Protein AF-K2AG00-F1 (afdb_monomer)

Structure (mmCIF, N/CA/C/O backbone):
data_AF-K2AG00-F1
#
_entry.id   AF-K2AG00-F1
#
loop_
_atom_site.group_PDB
_atom_site.id
_atom_site.type_symbol
_atom_site.label_atom_id
_atom_site.label_alt_id
_atom_site.label_comp_id
_atom_site.label_asym_id
_atom_site.label_entity_id
_atom_site.label_seq_id
_atom_site.pdbx_PDB_ins_code
_atom_site.Cartn_x
_atom_site.Cartn_y
_atom_site.Cartn_z
_atom_site.occupancy
_atom_site.B_iso_or_equiv
_atom_site.auth_seq_id
_atom_site.auth_comp_id
_atom_site.auth_asym_id
_atom_site.auth_atom_id
_atom_site.pdbx_PDB_model_num
ATOM 1 N N . MET A 1 1 ? 41.192 -28.102 -67.854 1.00 70.81 1 MET A N 1
ATOM 2 C CA . MET A 1 1 ? 39.906 -28.514 -67.248 1.00 70.81 1 MET A CA 1
ATOM 3 C C . MET A 1 1 ? 39.992 -28.723 -65.731 1.00 70.81 1 MET A C 1
ATOM 5 O O . MET A 1 1 ? 39.275 -28.032 -65.025 1.00 70.81 1 MET A O 1
ATOM 9 N N . TRP A 1 2 ? 40.893 -29.567 -65.199 1.00 83.56 2 TRP A N 1
ATOM 10 C CA . TRP A 1 2 ? 40.981 -29.870 -63.749 1.00 83.56 2 TRP A CA 1
ATOM 11 C C . TRP A 1 2 ? 41.156 -28.651 -62.819 1.00 83.56 2 TRP A C 1
ATOM 13 O O . TRP A 1 2 ? 40.494 -28.552 -61.793 1.00 83.56 2 TRP A O 1
ATOM 23 N N . ARG A 1 3 ? 41.991 -27.672 -63.202 1.00 85.75 3 ARG A N 1
ATOM 24 C CA . ARG A 1 3 ? 42.217 -26.448 -62.404 1.00 85.75 3 ARG A CA 1
ATOM 25 C C . ARG A 1 3 ? 40.944 -25.613 -62.199 1.00 85.75 3 ARG A C 1
ATOM 27 O O . ARG A 1 3 ? 40.763 -25.044 -61.133 1.00 85.75 3 ARG A O 1
ATOM 34 N N . ILE A 1 4 ? 40.057 -25.574 -63.196 1.00 87.38 4 ILE A N 1
ATOM 35 C CA . ILE A 1 4 ? 38.791 -24.823 -63.137 1.00 87.38 4 ILE A CA 1
ATOM 36 C C . ILE A 1 4 ? 37.802 -25.529 -62.201 1.00 87.38 4 ILE A C 1
ATOM 38 O O . ILE A 1 4 ? 37.197 -24.886 -61.351 1.00 87.38 4 ILE A O 1
ATOM 42 N N . TRP A 1 5 ? 37.703 -26.859 -62.292 1.00 88.75 5 TRP A N 1
ATOM 43 C CA . TRP A 1 5 ? 36.857 -27.671 -61.409 1.00 88.75 5 TRP A CA 1
ATOM 44 C C . TRP A 1 5 ? 37.298 -27.619 -59.945 1.00 88.75 5 TRP A C 1
ATOM 46 O O . TRP A 1 5 ? 36.454 -27.589 -59.051 1.00 88.75 5 TRP A O 1
ATOM 56 N N . PHE A 1 6 ? 38.606 -27.549 -59.692 1.00 92.00 6 PHE A N 1
ATOM 57 C CA . PHE A 1 6 ? 39.138 -27.380 -58.343 1.00 92.00 6 PHE A CA 1
ATOM 58 C C . PHE A 1 6 ? 38.732 -26.031 -57.732 1.00 92.00 6 PHE A C 1
ATOM 60 O O . PHE A 1 6 ? 38.170 -25.997 -56.640 1.00 92.00 6 PHE A O 1
ATOM 67 N N . VAL A 1 7 ? 38.937 -24.925 -58.458 1.00 91.50 7 VAL A N 1
ATOM 68 C CA . VAL A 1 7 ? 38.551 -23.578 -57.994 1.00 91.50 7 VAL A CA 1
ATOM 69 C C . VAL A 1 7 ? 37.040 -23.480 -57.764 1.00 91.50 7 VAL A C 1
ATOM 71 O O . VAL A 1 7 ? 36.605 -22.946 -56.746 1.00 91.50 7 VAL A O 1
ATOM 74 N N . PHE A 1 8 ? 36.238 -24.050 -58.666 1.00 92.94 8 PHE A N 1
ATOM 75 C CA . PHE A 1 8 ? 34.781 -24.075 -58.536 1.00 92.94 8 PHE A CA 1
ATOM 76 C C . PHE A 1 8 ? 34.319 -24.863 -57.300 1.00 92.94 8 PHE A C 1
ATOM 78 O O . PHE A 1 8 ? 33.439 -24.418 -56.567 1.00 92.94 8 PHE A O 1
ATOM 85 N N . SER A 1 9 ? 34.967 -25.997 -57.020 1.00 92.00 9 SER A N 1
ATOM 86 C CA . SER A 1 9 ? 34.669 -26.825 -55.845 1.00 92.00 9 SER A CA 1
ATOM 87 C C . SER A 1 9 ? 35.007 -26.104 -54.536 1.00 92.00 9 SER A C 1
ATOM 89 O O . SER A 1 9 ? 34.214 -26.136 -53.598 1.00 92.00 9 SER A O 1
ATOM 91 N N . VAL A 1 10 ? 36.142 -25.397 -54.482 1.00 94.50 10 VAL A N 1
ATOM 92 C CA . VAL A 1 10 ? 36.517 -24.558 -53.328 1.00 94.50 10 VAL A CA 1
ATOM 93 C C . VAL A 1 10 ? 35.495 -23.437 -53.110 1.00 94.50 10 VAL A C 1
ATOM 95 O O . VAL A 1 10 ? 35.084 -23.192 -51.977 1.00 94.50 10 VAL A O 1
ATOM 98 N N . PHE A 1 11 ? 35.032 -22.792 -54.184 1.00 95.38 11 PHE A N 1
ATOM 99 C CA . PHE A 1 11 ? 34.029 -21.728 -54.105 1.00 95.38 11 PHE A CA 1
ATOM 100 C C . PHE A 1 11 ? 32.669 -22.226 -53.588 1.00 95.38 11 PHE A C 1
ATOM 102 O O . PHE A 1 11 ? 32.054 -21.584 -52.733 1.00 95.38 11 PHE A O 1
ATOM 109 N N . ILE A 1 12 ? 32.217 -23.396 -54.055 1.00 95.44 12 ILE A N 1
ATOM 110 C CA . ILE A 1 12 ? 31.003 -24.052 -53.548 1.00 95.44 12 ILE A CA 1
ATOM 111 C C . ILE A 1 12 ? 31.138 -24.356 -52.059 1.00 95.44 12 ILE A C 1
ATOM 113 O O . ILE A 1 12 ? 30.226 -24.061 -51.293 1.00 95.44 12 ILE A O 1
ATOM 117 N N . LEU A 1 13 ? 32.275 -24.908 -51.635 1.00 95.88 13 LEU A N 1
ATOM 118 C CA . LEU A 1 13 ? 32.495 -25.283 -50.239 1.00 95.88 13 LEU A CA 1
ATOM 119 C C . LEU A 1 13 ? 32.467 -24.047 -49.323 1.00 95.88 13 LEU A C 1
ATOM 121 O O . LEU A 1 13 ? 31.806 -24.067 -48.285 1.00 95.88 13 LEU A O 1
ATOM 125 N N . LEU A 1 14 ? 33.084 -22.939 -49.749 1.00 95.81 14 LEU A N 1
ATOM 126 C CA . LEU A 1 14 ? 33.005 -21.652 -49.046 1.00 95.81 14 LEU A CA 1
ATOM 127 C C . LEU A 1 14 ? 31.570 -21.117 -48.977 1.00 95.81 14 LEU A C 1
ATOM 129 O O . LEU A 1 14 ? 31.126 -20.681 -47.915 1.00 95.81 14 LEU A O 1
ATOM 133 N N . THR A 1 15 ? 30.826 -21.194 -50.081 1.00 95.69 15 THR A N 1
ATOM 134 C CA . THR A 1 15 ? 29.434 -20.726 -50.143 1.00 95.69 15 THR A CA 1
ATOM 135 C C . THR A 1 15 ? 28.533 -21.560 -49.231 1.00 95.69 15 THR A C 1
ATOM 137 O O . THR A 1 15 ? 27.762 -21.001 -48.455 1.00 95.69 15 THR A O 1
ATOM 140 N N . CYS A 1 16 ? 28.680 -22.888 -49.238 1.00 96.19 16 CYS A N 1
ATOM 141 C CA . CYS A 1 16 ? 27.992 -23.782 -48.307 1.00 96.19 16 CYS A CA 1
ATOM 142 C C . CYS A 1 16 ? 28.338 -23.464 -46.846 1.00 96.19 16 CYS A C 1
ATOM 144 O O . CYS A 1 16 ? 27.447 -23.467 -46.001 1.00 96.19 16 CYS A O 1
ATOM 146 N N . GLY A 1 17 ? 29.599 -23.133 -46.544 1.00 96.25 17 GLY A N 1
ATOM 147 C CA . GLY A 1 17 ? 30.011 -22.692 -45.209 1.00 96.25 17 GLY A CA 1
ATOM 148 C C . GLY A 1 17 ? 29.300 -21.411 -44.756 1.00 96.25 17 GLY A C 1
ATOM 149 O O . GLY A 1 17 ? 28.813 -21.342 -43.627 1.00 96.25 17 GLY A O 1
ATOM 150 N N . ILE A 1 18 ? 29.171 -20.421 -45.645 1.00 95.25 18 ILE A N 1
ATOM 151 C CA . ILE A 1 18 ? 28.440 -19.172 -45.369 1.00 95.25 18 ILE A CA 1
ATOM 152 C C . ILE A 1 18 ? 26.942 -19.448 -45.183 1.00 95.25 18 ILE A C 1
ATOM 154 O O . ILE A 1 18 ? 26.353 -18.944 -44.230 1.00 95.25 18 ILE A O 1
ATOM 158 N N . ILE A 1 19 ? 26.331 -20.276 -46.038 1.00 96.12 19 ILE A N 1
ATOM 159 C CA . ILE A 1 19 ? 24.911 -20.652 -45.924 1.00 96.12 19 ILE A CA 1
ATOM 160 C C . ILE A 1 19 ? 24.650 -21.377 -44.601 1.00 96.12 19 ILE A C 1
ATOM 162 O O . ILE A 1 19 ? 23.703 -21.034 -43.900 1.00 96.12 19 ILE A O 1
ATOM 166 N N . ALA A 1 20 ? 25.504 -22.329 -44.215 1.00 95.06 20 ALA A N 1
ATOM 167 C CA . ALA A 1 20 ? 25.385 -23.026 -42.936 1.00 95.06 20 ALA A CA 1
ATOM 168 C C . ALA A 1 20 ? 25.511 -22.056 -41.750 1.00 95.06 20 ALA A C 1
ATOM 170 O O . ALA A 1 20 ? 24.765 -22.158 -40.774 1.00 95.06 20 ALA A O 1
ATOM 171 N N . ARG A 1 21 ? 26.411 -21.067 -41.847 1.00 94.81 21 ARG A N 1
ATOM 172 C CA . ARG A 1 21 ? 26.544 -20.024 -40.826 1.00 94.81 21 ARG A CA 1
ATOM 173 C C . ARG A 1 21 ? 25.303 -19.135 -40.761 1.00 94.81 21 ARG A C 1
ATOM 175 O O . ARG A 1 21 ? 24.831 -18.867 -39.662 1.00 94.81 21 ARG A O 1
ATOM 182 N N . LEU A 1 22 ? 24.749 -18.717 -41.898 1.00 92.94 22 LEU A N 1
ATOM 183 C CA . LEU A 1 22 ? 23.506 -17.942 -41.949 1.00 92.94 22 LEU A CA 1
ATOM 184 C C . LEU A 1 22 ? 22.320 -18.733 -41.395 1.00 92.94 22 LEU A C 1
ATOM 186 O O . LEU A 1 22 ? 21.572 -18.192 -40.591 1.00 92.94 22 LEU A O 1
ATOM 190 N N . PHE A 1 23 ? 22.194 -20.016 -41.742 1.00 94.12 23 PHE A N 1
ATOM 191 C CA . PHE A 1 23 ? 21.165 -20.907 -41.202 1.00 94.12 23 PHE A CA 1
ATOM 192 C C . PHE A 1 23 ? 21.246 -20.993 -39.675 1.00 94.12 23 PHE A C 1
ATOM 194 O O . PHE A 1 23 ? 20.229 -20.889 -38.991 1.00 94.12 23 PHE A O 1
ATOM 201 N N . TYR A 1 24 ? 22.458 -21.109 -39.125 1.00 92.50 24 TYR A N 1
ATOM 202 C CA . TYR A 1 24 ? 22.663 -21.074 -37.680 1.00 92.50 24 TYR A CA 1
ATOM 203 C C . TYR A 1 24 ? 22.140 -19.765 -37.067 1.00 92.50 24 TYR A C 1
ATOM 205 O O . TYR A 1 24 ? 21.332 -19.806 -36.146 1.00 92.50 24 TYR A O 1
ATOM 213 N N . TRP A 1 25 ? 22.534 -18.606 -37.599 1.00 89.12 25 TRP A N 1
ATOM 214 C CA . TRP A 1 25 ? 22.122 -17.311 -37.041 1.00 89.12 25 TRP A CA 1
ATOM 215 C C . TRP A 1 25 ? 20.631 -17.014 -37.219 1.00 89.12 25 TRP A C 1
ATOM 217 O O . TRP A 1 25 ? 19.999 -16.501 -36.302 1.00 89.12 25 TRP A O 1
ATOM 227 N N . GLN A 1 26 ? 20.063 -17.338 -38.378 1.00 88.44 26 GLN A N 1
ATOM 228 C CA . GLN A 1 26 ? 18.680 -17.001 -38.713 1.00 88.44 26 GLN A CA 1
ATOM 229 C C . GLN A 1 26 ? 17.665 -17.982 -38.126 1.00 88.44 26 GLN A C 1
ATOM 231 O O . GLN A 1 26 ? 16.582 -17.554 -37.739 1.00 88.44 26 GLN A O 1
ATOM 236 N N . ILE A 1 27 ? 17.985 -19.279 -38.060 1.00 88.69 27 ILE A N 1
ATOM 237 C CA . ILE A 1 27 ? 17.021 -20.318 -37.663 1.00 88.69 27 ILE A CA 1
ATOM 238 C C . ILE A 1 27 ? 17.317 -20.844 -36.262 1.00 88.69 27 ILE A C 1
ATOM 240 O O . ILE A 1 27 ? 16.422 -20.846 -35.422 1.00 88.69 27 ILE A O 1
ATOM 244 N N . ILE A 1 28 ? 18.561 -21.247 -35.982 1.00 88.19 28 ILE A N 1
ATOM 245 C CA . ILE A 1 28 ? 18.918 -21.820 -34.672 1.00 88.19 28 ILE A CA 1
ATOM 246 C C . ILE A 1 28 ? 18.959 -20.722 -33.601 1.00 88.19 28 ILE A C 1
ATOM 248 O O . ILE A 1 28 ? 18.317 -20.843 -32.562 1.00 88.19 28 ILE A O 1
ATOM 252 N N . SER A 1 29 ? 19.681 -19.628 -33.855 1.00 86.94 29 SER A N 1
ATOM 253 C CA . SER A 1 29 ? 19.812 -18.502 -32.918 1.00 86.94 29 SER A CA 1
ATOM 254 C C . SER A 1 29 ? 18.776 -17.398 -33.132 1.00 86.94 29 SER A C 1
ATOM 256 O O . SER A 1 29 ? 18.668 -16.503 -32.296 1.00 86.94 29 SER A O 1
ATOM 258 N N . GLY A 1 30 ? 17.993 -17.449 -34.215 1.00 84.81 30 GLY A N 1
ATOM 259 C CA . GLY A 1 30 ? 17.092 -16.361 -34.600 1.00 84.81 30 GLY A CA 1
ATOM 260 C C . GLY A 1 30 ? 16.024 -16.054 -33.554 1.00 84.81 30 GLY A C 1
ATOM 261 O O . GLY A 1 30 ? 15.747 -14.886 -33.293 1.00 84.81 30 GLY A O 1
ATOM 262 N N . TYR A 1 31 ? 15.469 -17.082 -32.903 1.00 82.62 31 TYR A N 1
ATOM 263 C CA . TYR A 1 31 ? 14.488 -16.892 -31.829 1.00 82.62 31 TYR A CA 1
ATOM 264 C C . TYR A 1 31 ? 15.081 -16.115 -30.644 1.00 82.62 31 TYR A C 1
ATOM 266 O O . TYR A 1 31 ? 14.489 -15.139 -30.187 1.00 82.62 31 TYR A O 1
ATOM 274 N N . HIS A 1 32 ? 16.278 -16.504 -30.195 1.00 84.50 32 HIS A N 1
ATOM 275 C CA . HIS A 1 32 ? 16.969 -15.859 -29.078 1.00 84.50 32 HIS A CA 1
ATOM 276 C C . HIS A 1 32 ? 17.351 -14.414 -29.406 1.00 84.50 32 HIS A C 1
ATOM 278 O O . HIS A 1 32 ? 17.026 -13.501 -28.657 1.00 84.50 32 HIS A O 1
ATOM 284 N N . LEU A 1 33 ? 17.959 -14.191 -30.573 1.00 83.81 33 LEU A N 1
ATOM 285 C CA . LEU A 1 33 ? 18.401 -12.863 -31.007 1.00 83.81 33 LEU A CA 1
ATOM 286 C C . LEU A 1 33 ? 17.229 -11.913 -31.236 1.00 83.81 33 LEU A C 1
ATOM 288 O O . LEU A 1 33 ? 17.329 -10.724 -30.950 1.00 83.81 33 LEU A O 1
ATOM 292 N N . LYS A 1 34 ? 16.096 -12.429 -31.726 1.00 82.44 34 LYS A N 1
ATOM 293 C CA . LYS A 1 34 ? 14.870 -11.640 -31.841 1.00 82.44 34 LYS A CA 1
ATOM 294 C C . LYS A 1 34 ? 14.332 -11.260 -30.464 1.00 82.44 34 LYS A C 1
ATOM 296 O O . LYS A 1 34 ? 13.900 -10.122 -30.302 1.00 82.44 34 LYS A O 1
ATOM 301 N N . ALA A 1 35 ? 14.357 -12.166 -29.486 1.00 80.94 35 ALA A N 1
ATOM 302 C CA . ALA A 1 35 ? 13.940 -11.864 -28.117 1.00 80.94 35 ALA A CA 1
ATOM 303 C C . ALA A 1 35 ? 14.851 -10.805 -27.467 1.00 80.94 35 ALA A C 1
ATOM 305 O O . ALA A 1 35 ? 14.344 -9.828 -26.922 1.00 80.94 35 ALA A O 1
ATOM 306 N N . GLU A 1 36 ? 16.172 -10.934 -27.614 1.00 82.38 36 GLU A N 1
ATOM 307 C CA . GLU A 1 36 ? 17.148 -9.948 -27.128 1.00 82.38 36 GLU A CA 1
ATOM 308 C C . GLU A 1 36 ? 16.974 -8.583 -27.800 1.00 82.38 36 GLU A C 1
ATOM 310 O O . GLU A 1 36 ? 16.924 -7.565 -27.114 1.00 82.38 36 GLU A O 1
ATOM 315 N N . ALA A 1 37 ? 16.808 -8.548 -29.126 1.00 78.94 37 ALA A N 1
ATOM 316 C CA . ALA A 1 37 ? 16.525 -7.309 -29.844 1.00 78.94 37 ALA A CA 1
ATOM 317 C C . ALA A 1 37 ? 15.219 -6.674 -29.348 1.00 78.94 37 ALA A C 1
ATOM 319 O O . ALA A 1 37 ? 15.173 -5.480 -29.076 1.00 78.94 37 ALA A O 1
ATOM 320 N N . THR A 1 38 ? 14.170 -7.479 -29.160 1.00 76.81 38 THR A N 1
ATOM 321 C CA . THR A 1 38 ? 12.871 -7.016 -28.650 1.00 76.81 38 THR A CA 1
ATOM 322 C C . THR A 1 38 ? 12.989 -6.398 -27.257 1.00 76.81 38 THR A C 1
ATOM 324 O O . THR A 1 38 ? 12.399 -5.352 -27.010 1.00 76.81 38 THR A O 1
ATOM 327 N N . ALA A 1 39 ? 13.803 -6.978 -26.374 1.00 74.25 39 ALA A N 1
ATOM 328 C CA . ALA A 1 39 ? 14.078 -6.412 -25.056 1.00 74.25 39 ALA A CA 1
ATOM 329 C C . ALA A 1 39 ? 14.838 -5.070 -25.115 1.00 74.25 39 ALA A C 1
ATOM 331 O O . ALA A 1 39 ? 14.753 -4.272 -24.184 1.00 74.25 39 ALA A O 1
ATOM 332 N N . GLN A 1 40 ? 15.567 -4.794 -26.202 1.00 77.81 40 GLN A N 1
ATOM 333 C CA . GLN A 1 40 ? 16.297 -3.534 -26.362 1.00 77.81 40 GLN A CA 1
ATOM 334 C C . GLN A 1 40 ? 15.398 -2.368 -26.785 1.00 77.81 40 GLN A C 1
ATOM 336 O O . GLN A 1 40 ? 15.612 -1.260 -26.296 1.00 77.81 40 GLN A O 1
ATOM 341 N N . TYR A 1 41 ? 14.401 -2.595 -27.650 1.00 80.88 41 TYR A N 1
ATOM 342 C CA . TYR A 1 41 ? 13.543 -1.520 -28.175 1.00 80.88 41 TYR A CA 1
ATOM 343 C C . TYR A 1 41 ? 12.116 -1.504 -27.614 1.00 80.88 41 TYR A C 1
ATOM 345 O O . TYR A 1 41 ? 11.391 -0.557 -27.897 1.00 80.88 41 TYR A O 1
ATOM 353 N N . LYS A 1 42 ? 11.685 -2.490 -26.815 1.00 82.69 42 LYS A N 1
ATOM 354 C CA . LYS A 1 42 ? 10.389 -2.428 -26.119 1.00 82.69 42 LYS A CA 1
ATOM 355 C C . LYS A 1 42 ? 10.536 -1.889 -24.698 1.00 82.69 42 LYS A C 1
ATOM 357 O O . LYS A 1 42 ? 11.479 -2.212 -23.979 1.00 82.69 42 LYS A O 1
ATOM 362 N N . LEU A 1 43 ? 9.578 -1.062 -24.308 1.00 80.12 43 LEU A N 1
ATOM 363 C CA . LEU A 1 43 ? 9.354 -0.564 -22.961 1.00 80.12 43 LEU A CA 1
ATOM 364 C C . LEU A 1 43 ? 8.027 -1.141 -22.472 1.00 80.12 43 LEU A C 1
ATOM 366 O O . LEU A 1 43 ? 6.996 -0.947 -23.114 1.00 80.12 43 LEU A O 1
ATOM 370 N N . GLU A 1 44 ? 8.059 -1.859 -21.356 1.00 82.38 44 GLU A N 1
ATOM 371 C CA . GLU A 1 44 ? 6.861 -2.348 -20.680 1.00 82.38 44 GLU A CA 1
ATOM 372 C C . GLU A 1 44 ? 6.609 -1.477 -19.451 1.00 82.38 44 GLU A C 1
ATOM 374 O O . GLU A 1 44 ? 7.482 -1.335 -18.597 1.00 82.38 44 GLU A O 1
ATOM 379 N N . LEU A 1 45 ? 5.433 -0.856 -19.392 1.00 81.50 45 LEU A N 1
ATOM 380 C CA . LEU A 1 45 ? 4.983 -0.069 -18.251 1.00 81.50 45 LEU A CA 1
ATOM 381 C C . LEU A 1 45 ? 3.822 -0.804 -17.588 1.00 81.50 45 LEU A C 1
ATOM 383 O O . LEU A 1 45 ? 2.861 -1.201 -18.252 1.00 81.50 45 LEU A O 1
ATOM 387 N N . THR A 1 46 ? 3.902 -0.971 -16.276 1.00 84.44 46 THR A N 1
ATOM 388 C CA . THR A 1 46 ? 2.837 -1.588 -15.488 1.00 84.44 46 THR A CA 1
ATOM 389 C C . THR A 1 46 ? 1.695 -0.596 -15.301 1.00 84.44 46 THR A C 1
ATOM 391 O O . THR A 1 46 ? 1.917 0.551 -14.922 1.00 84.44 46 THR A O 1
ATOM 394 N N . LEU A 1 47 ? 0.461 -1.038 -15.539 1.00 84.81 47 LEU A N 1
ATOM 395 C CA . LEU A 1 47 ? -0.736 -0.274 -15.201 1.00 84.81 47 LEU A CA 1
ATOM 396 C C . LEU A 1 47 ? -1.252 -0.780 -13.847 1.00 84.81 47 LEU A C 1
ATOM 398 O O . LEU A 1 47 ? -1.728 -1.919 -13.780 1.00 84.81 47 LEU A O 1
ATOM 402 N N . PRO A 1 48 ? -1.142 0.005 -12.761 1.00 84.31 48 PRO A N 1
ATOM 403 C CA . PRO A 1 48 ? -1.550 -0.454 -11.441 1.00 84.31 48 PRO A CA 1
ATOM 404 C C . PRO A 1 48 ? -3.060 -0.714 -11.402 1.00 84.31 48 PRO A C 1
ATOM 406 O O . PRO A 1 48 ? -3.850 0.062 -11.941 1.00 84.31 48 PRO A O 1
ATOM 409 N N . ALA A 1 49 ? -3.454 -1.807 -10.751 1.00 89.69 49 ALA A N 1
ATOM 410 C CA . ALA A 1 49 ? -4.849 -2.076 -10.426 1.00 89.69 49 ALA A CA 1
ATOM 411 C C . ALA A 1 49 ? -5.225 -1.409 -9.103 1.00 89.69 49 ALA A C 1
ATOM 413 O O . ALA A 1 49 ? -4.408 -1.316 -8.184 1.00 89.69 49 ALA A O 1
ATOM 414 N N . GLU A 1 50 ? -6.475 -0.975 -8.982 1.00 90.56 50 GLU A N 1
ATOM 415 C CA . GLU A 1 50 ? -6.969 -0.455 -7.713 1.00 90.56 50 GLU A CA 1
ATOM 416 C C . GLU A 1 50 ? -7.381 -1.597 -6.789 1.00 90.56 50 GLU A C 1
ATOM 418 O O . GLU A 1 50 ? -8.148 -2.487 -7.168 1.00 90.56 50 GLU A O 1
ATOM 423 N N . ARG A 1 51 ? -6.909 -1.547 -5.541 1.00 94.75 51 ARG A N 1
ATOM 424 C CA . ARG A 1 51 ? -7.294 -2.514 -4.513 1.00 94.75 51 ARG A CA 1
ATOM 425 C C . ARG A 1 51 ? -8.773 -2.348 -4.147 1.00 94.75 51 ARG A C 1
ATOM 427 O O . ARG A 1 51 ? -9.223 -1.233 -3.902 1.00 94.75 51 ARG A O 1
ATOM 434 N N . GLY A 1 52 ? -9.529 -3.431 -4.035 1.00 96.44 52 GLY A N 1
ATOM 435 C CA . GLY A 1 52 ? -10.952 -3.389 -3.699 1.00 96.44 52 GLY A CA 1
ATOM 436 C C . GLY A 1 52 ? -11.237 -2.699 -2.358 1.00 96.44 52 GLY A C 1
ATOM 437 O O . GLY A 1 52 ? -10.486 -2.849 -1.392 1.00 96.44 52 GLY A O 1
ATOM 438 N N . SER A 1 53 ? -12.305 -1.906 -2.283 1.00 96.62 53 SER A N 1
ATOM 439 C CA . SER A 1 53 ? -12.756 -1.278 -1.030 1.00 96.62 53 SER A CA 1
ATOM 440 C C . SER A 1 53 ? -13.415 -2.293 -0.093 1.00 96.62 53 SER A C 1
ATOM 442 O O . SER A 1 53 ? -13.992 -3.280 -0.549 1.00 96.62 53 SER A O 1
ATOM 444 N N . ILE A 1 54 ? -13.371 -2.026 1.211 1.00 96.88 54 ILE A N 1
ATOM 445 C CA . ILE A 1 54 ? -14.138 -2.761 2.221 1.00 96.88 54 ILE A CA 1
ATOM 446 C C . ILE A 1 54 ? -15.214 -1.814 2.743 1.00 96.88 54 ILE A C 1
ATOM 448 O O . ILE A 1 54 ? -14.911 -0.724 3.234 1.00 96.88 54 ILE A O 1
ATOM 452 N N . ILE A 1 55 ? -16.471 -2.218 2.601 1.00 96.19 55 ILE A N 1
ATOM 453 C CA . ILE A 1 55 ? -17.639 -1.412 2.949 1.00 96.19 55 ILE A CA 1
ATOM 454 C C . ILE A 1 55 ? -18.547 -2.179 3.910 1.00 96.19 55 ILE A C 1
ATOM 456 O O . ILE A 1 55 ? -18.555 -3.410 3.929 1.00 96.19 55 ILE A O 1
ATOM 460 N N . THR A 1 56 ? -19.313 -1.460 4.716 1.00 94.00 56 THR A N 1
ATOM 461 C CA . THR A 1 56 ? -20.337 -2.026 5.601 1.00 94.00 56 THR A CA 1
ATOM 462 C C . THR A 1 56 ? -21.657 -2.238 4.863 1.00 94.00 56 THR A C 1
ATOM 464 O O . THR A 1 56 ? -21.829 -1.806 3.721 1.00 94.00 56 THR A O 1
ATOM 467 N N . SER A 1 57 ? -22.605 -2.928 5.497 1.00 88.12 57 SER A N 1
ATOM 468 C CA . SER A 1 57 ? -23.887 -3.310 4.887 1.00 88.12 57 SER A CA 1
ATOM 469 C C . SER A 1 57 ? -24.782 -2.118 4.536 1.00 88.12 57 SER A C 1
ATOM 471 O O . SER A 1 57 ? -25.650 -2.235 3.676 1.00 88.12 57 SER A O 1
ATOM 473 N N . ASP A 1 58 ? -24.568 -0.970 5.179 1.00 89.81 58 ASP A N 1
ATOM 474 C CA . ASP A 1 58 ? -25.196 0.322 4.869 1.00 89.81 58 ASP A CA 1
ATOM 475 C C . ASP A 1 58 ? -24.503 1.072 3.709 1.00 89.81 58 ASP A C 1
ATOM 477 O O . ASP A 1 58 ? -24.914 2.173 3.347 1.00 89.81 58 ASP A O 1
ATOM 481 N N . GLY A 1 59 ? -23.457 0.486 3.117 1.00 91.31 59 GLY A N 1
ATOM 482 C CA . GLY A 1 59 ? -22.684 1.058 2.017 1.00 91.31 59 GLY A CA 1
ATOM 483 C C . GLY A 1 59 ? -21.573 2.013 2.452 1.00 91.31 59 GLY A C 1
ATOM 484 O O . GLY A 1 59 ? -20.919 2.602 1.588 1.00 91.31 59 GLY A O 1
ATOM 485 N N . TYR A 1 60 ? -21.327 2.186 3.756 1.00 92.38 60 TYR A N 1
ATOM 486 C C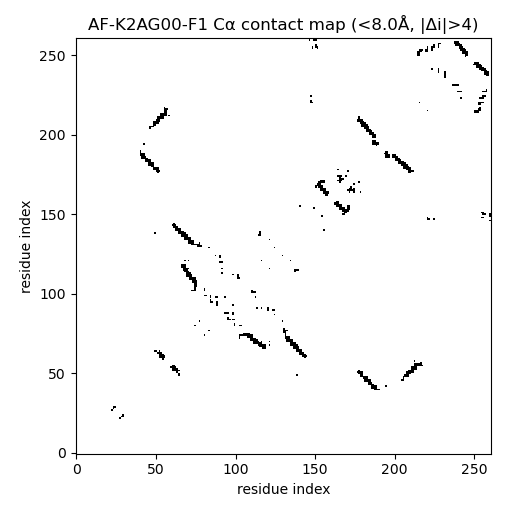A . TYR A 1 60 ? -20.261 3.073 4.210 1.00 92.38 60 TYR A CA 1
ATOM 487 C C . TYR A 1 60 ? -18.871 2.446 3.994 1.00 92.38 60 TYR A C 1
ATOM 489 O O . TYR A 1 60 ? -18.626 1.308 4.398 1.00 92.38 60 TYR A O 1
ATOM 497 N N . PRO A 1 61 ? -17.918 3.171 3.389 1.00 92.75 61 PRO A N 1
ATOM 498 C CA . PRO A 1 61 ? -16.576 2.656 3.167 1.00 92.75 61 PRO A CA 1
ATOM 499 C C . PRO A 1 61 ? -15.710 2.764 4.425 1.00 92.75 61 PRO A C 1
ATOM 501 O O . PRO A 1 61 ? -15.309 3.852 4.828 1.00 92.75 61 PRO A O 1
ATOM 504 N N . ILE A 1 62 ? -15.373 1.619 5.013 1.00 93.94 62 ILE A N 1
ATOM 505 C CA . ILE A 1 62 ? -14.479 1.533 6.178 1.00 93.94 62 ILE A CA 1
ATOM 506 C C . ILE A 1 62 ? -13.014 1.332 5.782 1.00 93.94 62 ILE A C 1
ATOM 508 O O . ILE A 1 62 ? -12.122 1.661 6.559 1.00 93.94 62 ILE A O 1
ATOM 512 N N . VAL A 1 63 ? -12.757 0.850 4.561 1.00 95.81 63 VAL A N 1
ATOM 513 C CA . VAL A 1 63 ? -11.430 0.870 3.938 1.00 95.81 63 VAL A CA 1
ATOM 514 C C . VAL A 1 63 ? -11.559 1.225 2.461 1.00 95.81 63 VAL A C 1
ATOM 516 O O . VAL A 1 63 ? -12.356 0.630 1.733 1.00 95.81 63 VAL A O 1
ATOM 519 N N . MET A 1 64 ? -10.767 2.191 2.007 1.00 94.56 64 MET A N 1
ATOM 520 C CA . MET A 1 64 ? -10.786 2.694 0.631 1.00 94.56 64 MET A CA 1
ATOM 521 C C . MET A 1 64 ? -9.382 3.063 0.148 1.00 94.56 64 MET A C 1
ATOM 523 O O . MET A 1 64 ? -8.418 3.028 0.911 1.00 94.56 64 MET A O 1
ATOM 527 N N . ASN A 1 65 ? -9.266 3.455 -1.119 1.00 92.94 65 ASN A N 1
ATOM 528 C CA . ASN A 1 65 ? -8.047 4.060 -1.650 1.00 92.94 65 ASN A CA 1
ATOM 529 C C . ASN A 1 65 ? -8.218 5.578 -1.717 1.00 92.94 65 ASN A C 1
ATOM 531 O O . ASN A 1 65 ? -9.270 6.077 -2.111 1.00 92.94 65 ASN A O 1
ATOM 535 N N . LYS A 1 66 ? -7.167 6.307 -1.355 1.00 92.62 66 LYS A N 1
ATOM 536 C CA . LYS A 1 66 ? -7.057 7.753 -1.517 1.00 92.62 66 LYS A CA 1
ATOM 537 C C . LYS A 1 66 ? -6.038 8.047 -2.614 1.00 92.62 66 LYS A C 1
ATOM 539 O O . LYS A 1 66 ? -5.013 7.367 -2.705 1.00 92.62 66 LYS A O 1
ATOM 544 N N . SER A 1 67 ? -6.305 9.070 -3.422 1.00 90.44 67 SER A N 1
ATOM 545 C CA . SER A 1 67 ? -5.336 9.578 -4.393 1.00 90.44 67 SER A CA 1
ATOM 546 C C . SER A 1 67 ? -4.063 10.022 -3.679 1.00 90.44 67 SER A C 1
ATOM 548 O O . SER A 1 67 ? -4.100 10.860 -2.775 1.00 90.44 67 SER A O 1
ATOM 550 N N . ALA A 1 68 ? -2.952 9.434 -4.093 1.00 92.75 68 ALA A N 1
ATOM 551 C CA . ALA A 1 68 ? -1.615 9.791 -3.670 1.00 92.75 68 ALA A CA 1
ATOM 552 C C . ALA A 1 68 ? -0.662 9.579 -4.851 1.00 92.75 68 ALA A C 1
ATOM 554 O O . ALA A 1 68 ? -1.044 9.031 -5.893 1.00 92.75 68 ALA A O 1
ATOM 555 N N . SER A 1 69 ? 0.553 10.096 -4.733 1.00 92.94 69 SER A N 1
ATOM 556 C CA . SER A 1 69 ? 1.565 9.965 -5.777 1.00 92.94 69 SER A CA 1
ATOM 557 C C . SER A 1 69 ? 2.938 9.672 -5.191 1.00 92.94 69 SER A C 1
ATOM 559 O O . SER A 1 69 ? 3.275 10.142 -4.101 1.00 92.94 69 SER A O 1
ATOM 561 N N . LEU A 1 70 ? 3.735 8.932 -5.952 1.00 93.06 70 LEU A N 1
ATOM 562 C CA . LEU A 1 70 ? 5.176 8.871 -5.800 1.00 93.06 70 LEU A CA 1
ATOM 563 C C . LEU A 1 70 ? 5.760 10.181 -6.326 1.00 93.06 70 LEU A C 1
ATOM 565 O O . LEU A 1 70 ? 5.539 10.559 -7.478 1.00 93.06 70 LEU A O 1
ATOM 569 N N . VAL A 1 71 ? 6.521 10.863 -5.478 1.00 95.38 71 VAL A N 1
ATOM 570 C CA . VAL A 1 71 ? 7.359 11.987 -5.888 1.00 95.38 71 VAL A CA 1
ATOM 571 C C . VAL A 1 71 ? 8.725 11.437 -6.265 1.00 95.38 71 VAL A C 1
ATOM 573 O O . VAL A 1 71 ? 9.386 10.801 -5.438 1.00 95.38 71 VAL A O 1
ATOM 576 N N . TYR A 1 72 ? 9.157 11.694 -7.497 1.00 94.56 72 TYR A N 1
ATOM 577 C CA . TYR A 1 72 ? 10.470 11.293 -7.992 1.00 94.56 72 TYR A CA 1
ATOM 578 C C . TYR A 1 72 ? 11.220 12.481 -8.596 1.00 94.56 72 TYR A C 1
ATOM 580 O O . TYR A 1 72 ? 10.636 13.490 -8.989 1.00 94.56 72 TYR A O 1
ATOM 588 N N . ALA A 1 73 ? 12.539 12.356 -8.647 1.00 94.88 73 ALA A N 1
ATOM 589 C CA . ALA A 1 73 ? 13.437 13.299 -9.289 1.00 94.88 73 ALA A CA 1
ATOM 590 C C . ALA A 1 73 ? 14.052 12.689 -10.546 1.00 94.88 73 ALA A C 1
ATOM 592 O O . ALA A 1 73 ? 14.282 11.485 -10.601 1.00 94.88 73 ALA A O 1
ATOM 593 N N . GLU A 1 74 ? 14.403 13.531 -11.506 1.00 93.81 74 GLU A N 1
ATOM 594 C CA . GLU A 1 74 ? 15.219 13.212 -12.675 1.00 93.81 74 GLU A CA 1
ATOM 595 C C . GLU A 1 74 ? 16.550 13.964 -12.542 1.00 93.81 74 GLU A C 1
ATOM 597 O O . GLU A 1 74 ? 16.655 15.096 -13.019 1.00 93.81 74 GLU A O 1
ATOM 602 N N . PRO A 1 75 ? 17.567 13.390 -11.866 1.00 91.62 75 PRO A N 1
ATOM 603 C CA . PRO A 1 75 ? 18.792 14.106 -11.497 1.00 91.62 75 PRO A CA 1
ATOM 604 C C . PRO A 1 75 ? 19.484 14.823 -12.661 1.00 91.62 75 PRO A C 1
ATOM 606 O O . PRO A 1 75 ? 19.904 15.972 -12.532 1.00 91.62 75 PRO A O 1
ATOM 609 N N . ALA A 1 76 ? 19.532 14.185 -13.834 1.00 88.88 76 ALA A N 1
ATOM 610 C CA . ALA A 1 76 ? 20.119 14.762 -15.044 1.00 88.88 76 ALA A CA 1
ATOM 611 C C . ALA A 1 76 ? 19.403 16.037 -15.542 1.00 88.88 76 ALA A C 1
ATOM 613 O O . ALA A 1 76 ? 20.010 16.847 -16.241 1.00 88.88 76 ALA A O 1
ATOM 614 N N . ASN A 1 77 ? 18.134 16.232 -15.170 1.00 89.88 77 ASN A N 1
ATOM 615 C CA . ASN A 1 77 ? 17.294 17.352 -15.593 1.00 89.88 77 ASN A CA 1
ATOM 616 C C . ASN A 1 77 ? 17.177 18.466 -14.533 1.00 89.88 77 ASN A C 1
ATOM 618 O O . ASN A 1 77 ? 16.474 19.452 -14.771 1.00 89.88 77 ASN A O 1
ATOM 622 N N . ILE A 1 78 ? 17.864 18.350 -13.388 1.00 92.94 78 ILE A N 1
ATOM 623 C CA . ILE A 1 78 ? 17.840 19.345 -12.304 1.00 92.94 78 ILE A CA 1
ATOM 624 C C . ILE A 1 78 ? 18.915 20.417 -12.525 1.00 92.94 78 ILE A C 1
ATOM 626 O O . ILE A 1 78 ? 20.108 20.122 -12.547 1.00 92.94 78 ILE A O 1
ATOM 630 N N . ASP A 1 79 ? 18.508 21.690 -12.582 1.00 90.19 79 ASP A N 1
ATOM 631 C CA . ASP A 1 79 ? 19.445 22.807 -12.787 1.00 90.19 79 ASP A CA 1
ATOM 632 C C . ASP A 1 79 ? 20.318 23.084 -11.542 1.00 90.19 79 ASP A C 1
ATOM 634 O O . ASP A 1 79 ? 21.531 23.257 -11.644 1.00 90.19 79 ASP A O 1
ATOM 638 N N . ASN A 1 80 ? 19.720 23.119 -10.342 1.00 92.69 80 ASN A N 1
ATOM 639 C CA . ASN A 1 80 ? 20.438 23.341 -9.082 1.00 92.69 80 ASN A CA 1
ATOM 640 C C . ASN A 1 80 ? 19.966 22.365 -8.000 1.00 92.69 80 ASN A C 1
ATOM 642 O O . ASN A 1 80 ? 18.909 22.540 -7.395 1.00 92.69 80 ASN A O 1
ATOM 646 N N . HIS A 1 81 ? 20.800 21.364 -7.722 1.00 91.94 81 HIS A N 1
ATOM 647 C CA . HIS A 1 81 ? 20.490 20.267 -6.805 1.00 91.94 81 HIS A CA 1
ATOM 648 C C . HIS A 1 81 ? 20.294 20.738 -5.357 1.00 91.94 81 HIS A C 1
ATOM 650 O O . HIS A 1 81 ? 19.486 20.170 -4.622 1.00 91.94 81 HIS A O 1
ATOM 656 N N . LYS A 1 82 ? 20.983 21.808 -4.942 1.00 93.06 82 LYS A N 1
ATOM 657 C CA . LYS A 1 82 ? 20.850 22.357 -3.588 1.00 93.06 82 LYS A CA 1
ATOM 658 C C . LYS A 1 82 ? 19.491 23.031 -3.400 1.00 93.06 82 LYS A C 1
ATOM 660 O O . LYS A 1 82 ? 18.771 22.695 -2.467 1.00 93.06 82 LYS A O 1
ATOM 665 N N . VAL A 1 83 ? 19.121 23.914 -4.330 1.00 93.75 83 VAL A N 1
ATOM 666 C CA . VAL A 1 83 ? 17.828 24.620 -4.302 1.00 93.75 83 VAL A CA 1
ATOM 667 C C . VAL A 1 83 ? 16.669 23.637 -4.460 1.00 93.75 83 VAL A C 1
ATOM 669 O O . VAL A 1 83 ? 15.687 23.729 -3.730 1.00 93.75 83 VAL A O 1
ATOM 672 N N . PHE A 1 84 ? 16.805 22.657 -5.360 1.00 94.75 84 PHE A N 1
ATOM 673 C CA . PHE A 1 84 ? 15.837 21.571 -5.512 1.00 94.75 84 PHE A CA 1
ATOM 674 C C . PHE A 1 84 ? 15.590 20.863 -4.176 1.00 94.75 84 PHE A C 1
ATOM 676 O O . PHE A 1 84 ? 14.446 20.730 -3.744 1.00 94.75 84 PHE A O 1
ATOM 683 N N . SER A 1 85 ? 16.670 20.452 -3.503 1.00 94.44 85 SER A N 1
ATOM 684 C CA . SER A 1 85 ? 16.575 19.715 -2.243 1.00 94.44 85 SER A CA 1
ATOM 685 C C . SER A 1 85 ? 15.911 20.551 -1.154 1.00 94.44 85 SER A C 1
ATOM 687 O O . SER A 1 85 ? 15.054 20.033 -0.450 1.00 94.44 85 SER A O 1
ATOM 689 N N . GLU A 1 86 ? 16.249 21.836 -1.031 1.00 95.00 86 GLU A N 1
ATOM 690 C CA . GLU A 1 86 ? 15.649 22.743 -0.043 1.00 95.00 86 GLU A CA 1
ATOM 691 C C . GLU A 1 86 ? 14.134 22.914 -0.264 1.00 95.00 86 GLU A C 1
ATOM 693 O O . GLU A 1 86 ? 13.351 22.717 0.667 1.00 95.00 86 GLU A O 1
ATOM 698 N N . LEU A 1 87 ? 13.711 23.200 -1.501 1.00 94.00 87 LEU A N 1
ATOM 699 C CA . LEU A 1 87 ? 12.303 23.425 -1.850 1.00 94.00 87 LEU A CA 1
ATOM 700 C C . LEU A 1 87 ? 11.443 22.171 -1.659 1.00 94.00 87 LEU A C 1
ATOM 702 O O . LEU A 1 87 ? 10.382 22.223 -1.035 1.00 94.00 87 LEU A O 1
ATOM 706 N N . VAL A 1 88 ? 11.905 21.033 -2.183 1.00 94.12 88 VAL A N 1
ATOM 707 C CA . VAL A 1 88 ? 11.153 19.772 -2.122 1.00 94.12 88 VAL A CA 1
ATOM 708 C C . VAL A 1 88 ? 11.067 19.264 -0.684 1.00 94.12 88 VAL A C 1
ATOM 710 O O . VAL A 1 88 ? 9.999 18.838 -0.241 1.00 94.12 88 VAL A O 1
ATOM 713 N N . SER A 1 89 ? 12.158 19.369 0.077 1.00 94.81 89 SER A N 1
ATOM 714 C CA . SER A 1 89 ? 12.192 18.943 1.481 1.00 94.81 89 SER A CA 1
ATOM 715 C C . SER A 1 89 ? 11.256 19.757 2.363 1.00 94.81 89 SER A C 1
ATOM 717 O O . SER A 1 89 ? 10.629 19.194 3.258 1.00 94.81 89 SER A O 1
ATOM 719 N N . GLN A 1 90 ? 11.111 21.060 2.097 1.00 94.88 90 GLN A N 1
ATOM 720 C CA . GLN A 1 90 ? 10.218 21.931 2.857 1.00 94.88 90 GLN A CA 1
ATOM 721 C C . GLN A 1 90 ? 8.748 21.504 2.730 1.00 94.88 90 GLN A C 1
ATOM 723 O O . GLN A 1 90 ? 8.053 21.414 3.741 1.00 94.88 90 GLN A O 1
ATOM 728 N N . VAL A 1 91 ? 8.283 21.208 1.512 1.00 94.25 91 VAL A N 1
ATOM 729 C CA . VAL A 1 91 ? 6.891 20.781 1.268 1.00 94.25 91 VAL A CA 1
ATOM 730 C C . VAL A 1 91 ? 6.658 19.353 1.762 1.00 94.25 91 VAL A C 1
ATOM 732 O O . VAL A 1 91 ? 5.656 19.049 2.415 1.00 94.25 91 VAL A O 1
ATOM 735 N N . LEU A 1 92 ? 7.606 18.452 1.490 1.00 93.94 92 LEU A N 1
ATOM 736 C CA . LEU A 1 92 ? 7.480 17.055 1.894 1.00 93.94 92 LEU A CA 1
ATOM 737 C C . LEU A 1 92 ? 7.693 16.842 3.396 1.00 93.94 92 LEU A C 1
ATOM 739 O O . LEU A 1 92 ? 7.173 15.859 3.925 1.00 93.94 92 LEU A O 1
ATOM 743 N N . GLN A 1 93 ? 8.332 17.793 4.084 1.00 94.56 93 GLN A N 1
ATOM 744 C CA . GLN A 1 93 ? 8.737 17.722 5.493 1.00 94.56 93 GLN A CA 1
ATOM 745 C C . GLN A 1 93 ? 9.717 16.571 5.758 1.00 94.56 93 GLN A C 1
ATOM 747 O O . GLN A 1 93 ? 9.595 15.838 6.738 1.00 94.56 93 GLN A O 1
ATOM 752 N N . ILE A 1 94 ? 10.685 16.410 4.858 1.00 94.25 94 ILE A N 1
ATOM 753 C CA . ILE A 1 94 ? 11.768 15.425 4.960 1.00 94.25 94 ILE A CA 1
ATOM 754 C C . ILE A 1 94 ? 13.115 16.136 5.078 1.00 94.25 94 ILE A C 1
ATOM 756 O O . ILE A 1 94 ? 13.216 17.343 4.874 1.00 94.25 94 ILE A O 1
ATOM 760 N N . ASP A 1 95 ? 14.153 15.398 5.451 1.00 95.56 95 ASP A N 1
ATOM 761 C CA . ASP A 1 95 ? 15.485 15.963 5.632 1.00 95.56 95 ASP A CA 1
ATOM 762 C C . ASP A 1 95 ? 16.146 16.338 4.288 1.00 95.56 95 ASP A C 1
ATOM 764 O O . ASP A 1 95 ? 16.168 15.549 3.339 1.00 95.56 95 ASP A O 1
ATOM 768 N N . VAL A 1 96 ? 16.729 17.542 4.228 1.00 95.06 96 VAL A N 1
ATOM 769 C CA . VAL A 1 96 ? 17.352 18.092 3.010 1.00 95.06 96 VAL A CA 1
ATOM 770 C C . VAL A 1 96 ? 18.534 17.247 2.551 1.00 95.06 96 VAL A C 1
ATOM 772 O O . VAL A 1 96 ? 18.716 17.050 1.348 1.00 95.06 96 VAL A O 1
ATOM 775 N N . ALA A 1 97 ? 19.334 16.725 3.485 1.00 94.62 97 ALA A N 1
ATOM 776 C CA . ALA A 1 97 ? 20.483 15.897 3.136 1.00 94.62 97 ALA A CA 1
ATOM 777 C C . ALA A 1 97 ? 20.044 14.553 2.537 1.00 94.62 97 ALA A C 1
ATOM 779 O O . ALA A 1 97 ? 20.699 14.050 1.626 1.00 94.62 97 ALA A O 1
ATOM 780 N N . SER A 1 98 ? 18.908 14.014 2.983 1.00 92.62 98 SER A N 1
ATOM 781 C CA . SER A 1 98 ? 18.310 12.796 2.430 1.00 92.62 98 SER A CA 1
ATOM 782 C C . SER A 1 98 ? 17.893 12.986 0.969 1.00 92.62 98 SER A C 1
ATOM 784 O O . SER A 1 98 ? 18.271 12.178 0.121 1.00 92.62 98 SER A O 1
ATOM 786 N N . VAL A 1 99 ? 17.207 14.090 0.643 1.00 93.06 99 VAL A N 1
ATOM 787 C CA . VAL A 1 99 ? 16.842 14.411 -0.751 1.00 93.06 99 VAL A CA 1
ATOM 788 C C . VAL A 1 99 ? 18.086 14.647 -1.601 1.00 93.06 99 VAL A C 1
ATOM 790 O O . VAL A 1 99 ? 18.203 14.075 -2.683 1.00 93.06 99 VAL A O 1
ATOM 793 N N . ALA A 1 100 ? 19.051 15.418 -1.091 1.00 93.50 100 ALA A N 1
ATOM 794 C CA . ALA A 1 100 ? 20.302 15.697 -1.792 1.00 93.50 100 ALA A CA 1
ATOM 795 C C . ALA A 1 100 ? 21.093 14.414 -2.105 1.00 93.50 100 ALA A C 1
ATOM 797 O O . ALA A 1 100 ? 21.657 14.285 -3.191 1.00 93.50 100 ALA A O 1
ATOM 798 N N . ALA A 1 101 ? 21.108 13.447 -1.183 1.00 93.31 101 ALA A N 1
ATOM 799 C CA . ALA A 1 101 ? 21.746 12.153 -1.396 1.00 93.31 101 ALA A CA 1
ATOM 800 C C . ALA A 1 101 ? 21.042 11.341 -2.495 1.00 93.31 101 ALA A C 1
ATOM 802 O O . ALA A 1 101 ? 21.719 10.771 -3.353 1.00 93.31 101 ALA A O 1
ATOM 803 N N . MET A 1 102 ? 19.704 11.331 -2.519 1.00 90.12 102 MET A N 1
ATOM 804 C CA . MET A 1 102 ? 18.912 10.618 -3.532 1.00 90.12 102 MET A CA 1
ATOM 805 C C . MET A 1 102 ? 19.155 11.152 -4.950 1.00 90.12 102 MET A C 1
ATOM 807 O O . MET A 1 102 ? 19.207 10.367 -5.895 1.00 90.12 102 MET A O 1
ATOM 811 N N . ILE A 1 103 ? 19.367 12.463 -5.097 1.00 92.94 103 ILE A N 1
ATOM 812 C CA . ILE A 1 103 ? 19.600 13.111 -6.399 1.00 92.94 103 ILE A CA 1
ATOM 813 C C . ILE A 1 103 ? 21.083 13.287 -6.759 1.00 92.94 103 ILE A C 1
ATOM 815 O O . ILE A 1 103 ? 21.392 13.879 -7.785 1.00 92.94 103 ILE A O 1
ATOM 819 N N . SER A 1 104 ? 22.011 12.818 -5.922 1.00 91.12 104 SER A N 1
ATOM 820 C CA . SER A 1 104 ? 23.452 13.048 -6.124 1.00 91.12 104 SER A CA 1
ATOM 821 C C . SER A 1 104 ? 24.025 12.346 -7.360 1.00 91.12 104 SER A C 1
ATOM 823 O O . SER A 1 104 ? 25.004 12.813 -7.943 1.00 91.12 104 SER A O 1
ATOM 825 N N . ASP A 1 105 ? 23.417 11.230 -7.763 1.00 88.50 105 ASP A N 1
ATOM 826 C CA . ASP A 1 105 ? 23.847 10.419 -8.896 1.00 88.50 105 ASP A CA 1
ATOM 827 C C . ASP A 1 105 ? 23.118 10.835 -10.180 1.00 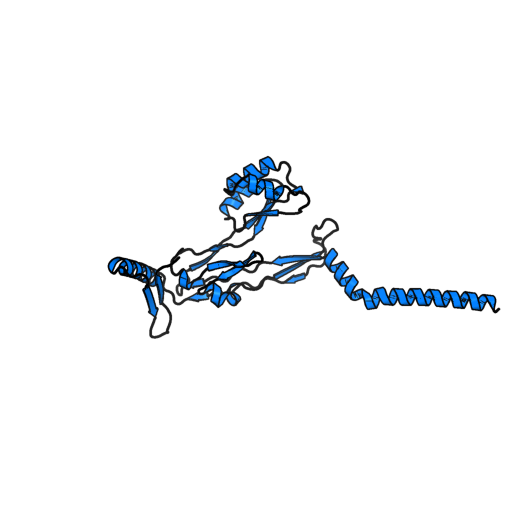88.50 105 ASP A C 1
ATOM 829 O O . ASP A 1 105 ? 21.996 10.403 -10.454 1.00 88.50 105 ASP A O 1
ATOM 833 N N . THR A 1 106 ? 23.786 11.655 -10.992 1.00 87.50 106 THR A N 1
ATOM 834 C CA . THR A 1 106 ? 23.264 12.157 -12.271 1.00 87.50 106 THR A CA 1
ATOM 835 C C . THR A 1 106 ? 23.257 11.120 -13.392 1.00 87.50 106 THR A C 1
ATOM 837 O O . THR A 1 106 ? 22.717 11.393 -14.462 1.00 87.50 106 THR A O 1
ATOM 840 N N . SER A 1 107 ? 23.820 9.925 -13.171 1.00 83.25 107 SER A N 1
ATOM 841 C CA . SER A 1 107 ? 23.728 8.825 -14.138 1.00 83.25 107 SER A CA 1
ATOM 842 C C . SER A 1 107 ? 22.349 8.159 -14.138 1.00 83.25 107 SER A C 1
ATOM 844 O O . SER A 1 107 ? 21.970 7.511 -15.117 1.00 83.25 107 SER A O 1
ATOM 846 N N . LYS A 1 108 ? 21.575 8.335 -13.058 1.00 80.44 108 LYS A N 1
ATOM 847 C CA . LYS A 1 108 ? 20.215 7.813 -12.950 1.00 80.44 108 LYS A CA 1
ATOM 848 C C . LYS A 1 108 ? 19.250 8.667 -13.759 1.00 80.44 108 LYS A C 1
ATOM 850 O O . LYS A 1 108 ? 19.195 9.884 -13.606 1.00 80.44 108 LYS A O 1
ATOM 855 N N . MET A 1 109 ? 18.431 7.997 -14.567 1.00 82.88 109 MET A N 1
ATOM 856 C CA . MET A 1 109 ? 17.342 8.641 -15.303 1.00 82.88 109 MET A CA 1
ATOM 857 C C . MET A 1 109 ? 16.268 9.181 -14.350 1.00 82.88 109 MET A C 1
ATOM 859 O O . MET A 1 109 ? 15.753 10.272 -14.562 1.00 82.88 109 MET A O 1
ATOM 863 N N . TRP A 1 110 ? 15.976 8.441 -13.277 1.00 87.00 110 TRP A N 1
ATOM 864 C CA . TRP A 1 110 ? 15.037 8.844 -12.237 1.00 87.00 110 TRP A CA 1
ATOM 865 C C . TRP A 1 110 ? 15.457 8.289 -10.866 1.00 87.00 110 TRP A C 1
ATOM 867 O O . TRP A 1 110 ? 16.187 7.298 -10.781 1.00 87.00 110 TRP A O 1
ATOM 877 N N . SER A 1 111 ? 15.002 8.931 -9.790 1.00 91.12 111 SER A N 1
ATOM 878 C CA . SER A 1 111 ? 15.172 8.475 -8.410 1.00 91.12 111 SER A CA 1
ATOM 879 C C . SER A 1 111 ? 13.912 8.762 -7.588 1.00 91.12 111 SER A C 1
ATOM 881 O O . SER A 1 111 ? 13.469 9.913 -7.563 1.00 91.12 111 SER A O 1
ATOM 883 N N . PRO A 1 112 ? 13.345 7.773 -6.874 1.00 92.75 112 PRO A N 1
ATOM 884 C CA . PRO A 1 112 ? 12.225 8.014 -5.970 1.00 92.75 112 PRO A CA 1
ATOM 885 C C . PRO A 1 112 ? 12.679 8.882 -4.788 1.00 92.75 112 PRO A C 1
ATOM 887 O O . PRO A 1 112 ? 13.782 8.698 -4.270 1.00 92.75 112 PRO A O 1
ATOM 890 N N . ILE A 1 113 ? 11.833 9.827 -4.371 1.00 94.38 113 ILE A N 1
ATOM 891 C CA . ILE A 1 113 ? 12.058 10.677 -3.192 1.00 94.38 113 ILE A CA 1
ATOM 892 C C . ILE A 1 113 ? 11.146 10.237 -2.051 1.00 94.38 113 ILE A C 1
ATOM 894 O O . ILE A 1 113 ? 11.613 9.958 -0.948 1.00 94.38 113 ILE A O 1
ATOM 898 N N . LEU A 1 114 ? 9.835 10.194 -2.305 1.00 93.94 114 LEU A N 1
ATOM 899 C CA . LEU A 1 114 ? 8.849 9.847 -1.289 1.00 93.94 114 LEU A CA 1
ATOM 900 C C . LEU A 1 114 ? 7.612 9.206 -1.919 1.00 93.94 114 LEU A C 1
ATOM 902 O O . LEU A 1 114 ? 7.004 9.773 -2.825 1.00 93.94 114 LEU A O 1
ATOM 906 N N . HIS A 1 115 ? 7.243 8.038 -1.400 1.00 91.81 115 HIS A N 1
ATOM 907 C CA . HIS A 1 115 ? 6.063 7.277 -1.806 1.00 91.81 115 HIS A CA 1
ATOM 908 C C . HIS A 1 115 ? 4.79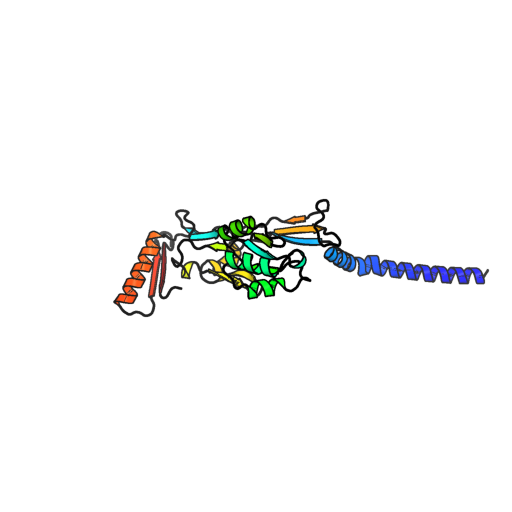4 7.780 -1.110 1.00 91.81 115 HIS A C 1
ATOM 910 O O . HIS A 1 115 ? 4.851 8.314 0.002 1.00 91.81 115 HIS A O 1
ATOM 916 N N . LYS A 1 116 ? 3.636 7.534 -1.733 1.00 91.00 116 LYS A N 1
ATOM 917 C CA . LYS A 1 116 ? 2.297 7.739 -1.144 1.00 91.00 116 LYS A CA 1
ATOM 918 C C . LYS A 1 116 ? 2.074 9.146 -0.561 1.00 91.00 116 LYS A C 1
ATOM 920 O O . LYS A 1 116 ? 1.461 9.301 0.504 1.00 91.00 116 LYS A O 1
ATOM 925 N N . VAL A 1 117 ? 2.556 10.171 -1.266 1.0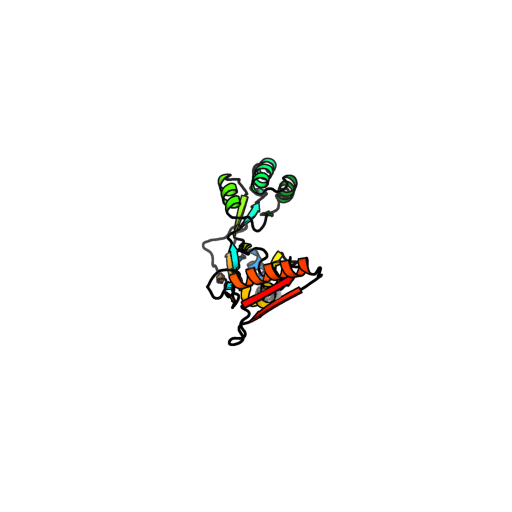0 94.56 117 VAL A N 1
ATOM 926 C CA . VAL A 1 117 ? 2.392 11.582 -0.892 1.00 94.56 117 VAL A CA 1
ATOM 927 C C . VAL A 1 117 ? 0.961 12.034 -1.179 1.00 94.56 117 VAL A C 1
ATOM 929 O O . VAL A 1 117 ? 0.439 11.815 -2.271 1.00 94.56 117 VAL A O 1
ATOM 932 N N . ASP A 1 118 ? 0.326 12.655 -0.183 1.00 94.00 118 ASP A N 1
ATOM 933 C CA . ASP A 1 118 ? -1.043 13.162 -0.281 1.00 94.00 118 ASP A CA 1
ATOM 934 C C . ASP A 1 118 ? -1.177 14.257 -1.355 1.00 94.00 118 ASP A C 1
ATOM 936 O O . ASP A 1 118 ? -0.291 15.097 -1.524 1.00 94.00 118 ASP A O 1
ATOM 940 N N . GLU A 1 119 ? -2.323 14.277 -2.043 1.00 92.31 119 GLU A N 1
ATOM 941 C CA . GLU A 1 119 ? -2.588 15.180 -3.174 1.00 92.31 119 GLU A CA 1
ATOM 942 C C . GLU A 1 119 ? -2.370 16.666 -2.836 1.00 92.31 119 GLU A C 1
ATOM 944 O O . GLU A 1 119 ? -1.890 17.416 -3.677 1.00 92.31 119 GLU A O 1
ATOM 949 N N . GLU A 1 120 ? -2.651 17.096 -1.603 1.00 93.56 120 GLU A N 1
ATOM 950 C CA . GLU A 1 120 ? -2.428 18.479 -1.148 1.00 93.56 120 GLU A CA 1
ATOM 951 C C . GLU A 1 120 ? -0.961 18.910 -1.329 1.00 93.56 120 GLU A C 1
ATOM 953 O O . GLU A 1 120 ? -0.682 19.908 -1.995 1.00 93.56 120 GLU A O 1
ATOM 958 N N . LYS A 1 121 ? -0.012 18.090 -0.854 1.00 94.75 121 LYS A N 1
ATOM 959 C CA . LYS A 1 121 ? 1.431 18.333 -1.019 1.00 94.75 121 LYS A CA 1
ATOM 960 C C . LYS A 1 121 ? 1.860 18.256 -2.485 1.00 94.75 121 LYS A C 1
ATOM 962 O O . LYS A 1 121 ? 2.742 18.995 -2.915 1.00 94.75 121 LYS A O 1
ATOM 967 N N . ILE A 1 122 ? 1.236 17.377 -3.271 1.00 94.62 122 ILE A N 1
ATOM 968 C CA . ILE A 1 122 ? 1.502 17.268 -4.711 1.00 94.62 122 ILE A CA 1
ATOM 969 C C . ILE A 1 122 ? 1.110 18.556 -5.440 1.00 94.62 122 ILE A C 1
ATOM 971 O O . ILE A 1 122 ? 1.851 19.020 -6.305 1.00 94.62 122 ILE A O 1
ATOM 975 N N . GLN A 1 123 ? -0.031 19.153 -5.095 1.00 94.50 123 GLN A N 1
ATOM 976 C CA . GLN A 1 123 ? -0.458 20.421 -5.688 1.00 94.50 123 GLN A CA 1
ATOM 977 C C . GLN A 1 123 ? 0.493 21.562 -5.312 1.00 94.50 123 GLN A C 1
ATOM 979 O O . GLN A 1 123 ? 0.879 22.334 -6.187 1.00 94.50 123 GLN A O 1
ATOM 984 N N . GLU A 1 124 ? 0.955 21.622 -4.061 1.00 9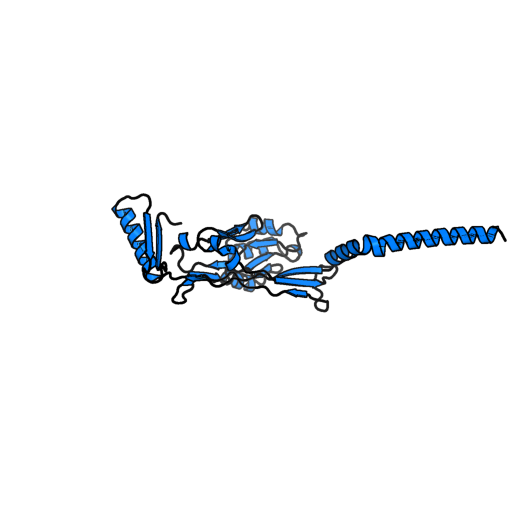5.06 124 GLU A N 1
ATOM 985 C CA . GLU A 1 124 ? 1.990 22.578 -3.645 1.00 95.06 124 GLU A CA 1
ATOM 986 C C . GLU A 1 124 ? 3.289 22.413 -4.450 1.00 95.06 124 GLU A C 1
ATOM 988 O O . GLU A 1 124 ? 3.814 23.390 -4.983 1.00 95.06 124 GLU A O 1
ATOM 993 N N . LEU A 1 125 ? 3.774 21.180 -4.625 1.00 94.62 125 LEU A N 1
ATOM 994 C CA . LEU A 1 125 ? 4.978 20.900 -5.414 1.00 94.62 125 LEU A CA 1
ATOM 995 C C . LEU A 1 125 ? 4.818 21.256 -6.900 1.00 94.62 125 LEU A C 1
ATOM 997 O O . LEU A 1 125 ? 5.755 21.770 -7.513 1.00 94.62 125 LEU A O 1
ATOM 1001 N N . LYS A 1 126 ? 3.636 21.026 -7.485 1.00 93.56 126 LYS A N 1
ATOM 1002 C CA . LYS A 1 126 ? 3.333 21.422 -8.871 1.00 93.56 126 LYS A CA 1
ATOM 1003 C C . LYS A 1 126 ? 3.397 22.938 -9.055 1.00 93.56 126 LYS A C 1
ATOM 1005 O O . LYS A 1 126 ? 3.890 23.400 -10.082 1.00 93.56 126 LYS A O 1
ATOM 1010 N N . LEU A 1 127 ? 2.947 23.712 -8.064 1.00 94.31 127 LEU A N 1
ATOM 1011 C CA . LEU A 1 127 ? 2.987 25.179 -8.105 1.00 94.31 127 LEU A CA 1
ATOM 1012 C C . LEU A 1 127 ? 4.414 25.741 -8.080 1.00 94.31 127 LEU A C 1
ATOM 1014 O O . LEU A 1 127 ? 4.649 26.814 -8.633 1.00 94.31 127 LEU A O 1
ATOM 1018 N N . LEU A 1 128 ? 5.370 25.020 -7.485 1.00 90.69 128 LEU A N 1
ATOM 1019 C CA . LEU A 1 128 ? 6.780 25.422 -7.477 1.00 90.69 128 LEU A CA 1
ATOM 1020 C C . LEU A 1 128 ? 7.443 25.310 -8.861 1.00 90.69 128 LEU A C 1
ATOM 1022 O O . LEU A 1 128 ? 8.473 25.942 -9.083 1.00 90.69 128 LEU A O 1
ATOM 1026 N N . ASN A 1 129 ? 6.863 24.522 -9.778 1.00 89.94 129 ASN A N 1
ATOM 1027 C CA . ASN A 1 129 ? 7.344 24.315 -11.148 1.00 89.94 129 ASN A CA 1
ATOM 1028 C C . ASN A 1 129 ? 8.852 23.992 -11.221 1.00 89.94 129 ASN A C 1
ATOM 1030 O O . ASN A 1 129 ? 9.601 24.552 -12.026 1.00 89.94 129 ASN A O 1
ATOM 1034 N N . VAL A 1 130 ? 9.307 23.111 -10.327 1.00 90.81 130 VAL A N 1
ATOM 1035 C CA . VAL A 1 130 ? 10.715 22.724 -10.219 1.00 90.81 130 VAL A CA 1
ATOM 1036 C C . VAL A 1 130 ? 11.068 21.754 -11.343 1.00 90.81 130 VAL A C 1
ATOM 1038 O O . VAL A 1 130 ? 10.448 20.703 -11.500 1.00 90.81 130 VAL A O 1
ATOM 1041 N N . LYS A 1 131 ? 12.095 22.090 -12.122 1.00 93.00 131 LYS A N 1
ATOM 1042 C CA . LYS A 1 131 ? 12.576 21.245 -13.217 1.00 93.00 131 LYS A CA 1
ATOM 1043 C C . LYS A 1 131 ? 13.215 19.958 -12.683 1.00 93.00 131 LYS A C 1
ATOM 1045 O O . LYS A 1 131 ? 13.969 19.995 -11.710 1.00 93.00 131 LYS A O 1
ATOM 1050 N N . GLY A 1 132 ? 12.913 18.836 -13.333 1.00 91.19 132 GLY A N 1
ATOM 1051 C CA . GLY A 1 132 ? 13.362 17.507 -12.913 1.00 91.19 132 GLY A CA 1
ATOM 1052 C C . GLY A 1 132 ? 12.553 16.914 -11.756 1.00 91.19 132 GLY A C 1
ATOM 1053 O O . GLY A 1 132 ? 12.967 15.900 -11.211 1.00 91.19 132 GLY A O 1
ATOM 1054 N N . LEU A 1 133 ? 11.427 17.523 -11.361 1.00 94.94 133 LEU A N 1
ATOM 1055 C CA . LEU A 1 133 ? 10.475 16.945 -10.411 1.00 94.94 133 LEU A CA 1
ATOM 1056 C C . LEU A 1 133 ? 9.326 16.277 -11.171 1.00 94.94 133 LEU A C 1
ATOM 1058 O O . LEU A 1 133 ? 8.659 16.921 -11.982 1.00 94.94 133 LEU A O 1
ATOM 1062 N N . GLY A 1 134 ? 9.084 15.003 -10.885 1.00 93.00 134 GLY A N 1
ATOM 1063 C CA . GLY A 1 134 ? 8.023 14.216 -11.494 1.00 93.00 134 GLY A CA 1
ATOM 1064 C C . GLY A 1 134 ? 7.093 13.583 -10.463 1.00 93.00 134 GLY A C 1
ATOM 1065 O O . GLY A 1 134 ? 7.401 13.499 -9.270 1.00 93.00 134 GLY A O 1
ATOM 1066 N N . PHE A 1 135 ? 5.928 13.153 -10.945 1.00 93.62 135 PHE A N 1
ATOM 1067 C CA . PHE A 1 135 ? 4.884 12.546 -10.126 1.00 93.62 135 PHE A CA 1
ATOM 1068 C C . PHE A 1 135 ? 4.304 11.330 -10.833 1.00 93.62 135 PHE A C 1
ATOM 1070 O O . PHE A 1 135 ? 3.873 11.425 -11.983 1.00 93.62 135 PHE A O 1
ATOM 1077 N N . GLU A 1 136 ? 4.234 10.212 -10.124 1.00 88.88 136 GLU A N 1
ATOM 1078 C CA . GLU A 1 136 ? 3.594 8.989 -10.598 1.00 88.88 136 GLU A CA 1
ATOM 1079 C C . GLU A 1 136 ? 2.420 8.642 -9.682 1.00 88.88 136 GLU A C 1
ATOM 1081 O O . GLU A 1 136 ? 2.533 8.728 -8.461 1.00 88.88 136 GLU A O 1
ATOM 1086 N N . LYS A 1 137 ? 1.260 8.294 -10.254 1.00 87.06 137 LYS A N 1
ATOM 1087 C CA . LYS A 1 137 ? 0.073 7.962 -9.455 1.00 87.06 137 LYS A CA 1
ATOM 1088 C C . LYS A 1 137 ? 0.320 6.680 -8.667 1.00 87.06 137 LYS A C 1
ATOM 1090 O O . LYS A 1 137 ? 0.534 5.627 -9.252 1.00 87.06 137 LYS A O 1
ATOM 1095 N N . GLU A 1 138 ? 0.188 6.769 -7.351 1.00 86.62 138 GLU A N 1
ATOM 1096 C CA . GLU A 1 138 ? 0.421 5.664 -6.425 1.00 86.62 138 GLU A CA 1
ATOM 1097 C C . GLU A 1 138 ? -0.665 5.710 -5.339 1.00 86.62 138 GLU A C 1
ATOM 1099 O O . GLU A 1 138 ? -0.521 6.433 -4.349 1.00 86.62 138 GLU A O 1
ATOM 1104 N N . PRO A 1 139 ? -1.802 5.013 -5.530 1.00 86.81 139 PRO A N 1
ATOM 1105 C CA . PRO A 1 139 ? -2.907 5.043 -4.580 1.00 86.81 139 PRO A CA 1
ATOM 1106 C C . PRO A 1 139 ? -2.471 4.627 -3.172 1.00 86.81 139 PRO A C 1
ATOM 1108 O O . PRO A 1 139 ? -1.733 3.662 -2.978 1.00 86.81 139 PRO A O 1
ATOM 1111 N N . LYS A 1 140 ? -2.973 5.334 -2.160 1.00 90.62 140 LYS A N 1
ATOM 1112 C CA . LYS A 1 140 ? -2.693 5.051 -0.749 1.00 90.62 140 LYS A CA 1
ATOM 1113 C C . LYS A 1 140 ? -3.913 4.420 -0.096 1.00 90.62 140 LYS A C 1
ATOM 1115 O O . LYS A 1 140 ? -5.011 4.971 -0.167 1.00 90.62 140 LYS A O 1
ATOM 1120 N N . ARG A 1 141 ? -3.724 3.292 0.590 1.00 93.88 141 ARG A N 1
ATOM 1121 C CA . ARG A 1 141 ? -4.788 2.667 1.385 1.00 93.88 141 ARG A CA 1
ATOM 1122 C C . ARG A 1 141 ? -5.179 3.572 2.557 1.00 93.88 141 ARG A C 1
ATOM 1124 O O . ARG A 1 141 ? -4.306 4.071 3.266 1.00 93.88 141 ARG A O 1
ATOM 1131 N N . TYR A 1 142 ? -6.475 3.792 2.751 1.00 93.38 142 TYR A N 1
ATOM 1132 C CA . TYR A 1 142 ? -7.027 4.728 3.728 1.00 93.38 142 TYR A CA 1
ATOM 1133 C C . TYR A 1 142 ? -8.137 4.080 4.564 1.00 93.38 142 TYR A C 1
ATOM 1135 O O . TYR A 1 142 ? -9.024 3.415 4.028 1.00 93.38 142 TYR A O 1
ATOM 1143 N N . TYR A 1 143 ? -8.077 4.317 5.875 1.00 93.62 143 TYR A N 1
ATOM 1144 C CA . TYR A 1 143 ? -8.967 3.770 6.900 1.00 93.62 143 TYR A CA 1
ATOM 1145 C C . TYR A 1 143 ? -9.663 4.954 7.595 1.00 93.62 143 TYR A C 1
ATOM 1147 O O . TYR A 1 143 ? -9.079 5.533 8.515 1.00 93.62 143 TYR A O 1
ATOM 1155 N N . PRO A 1 144 ? -10.860 5.383 7.143 1.00 91.38 144 PRO A N 1
ATOM 1156 C CA . PRO A 1 144 ? -11.512 6.597 7.647 1.00 91.38 144 PRO A CA 1
ATOM 1157 C C . PRO A 1 144 ? -11.774 6.583 9.156 1.00 91.38 144 PRO A C 1
ATOM 1159 O O . PRO A 1 144 ? -11.717 7.624 9.802 1.00 91.38 144 PRO A O 1
ATOM 1162 N N . GLU A 1 145 ? -12.018 5.397 9.713 1.00 88.44 145 GLU A N 1
ATOM 1163 C CA . GLU A 1 145 ? -12.355 5.188 11.127 1.00 88.44 145 GLU A CA 1
ATOM 1164 C C . GLU A 1 145 ? -11.123 4.883 11.999 1.00 88.44 145 GLU A C 1
ATOM 1166 O O . GLU A 1 145 ? -11.247 4.527 13.172 1.00 88.44 145 GLU A O 1
ATOM 1171 N N . GLY A 1 146 ? -9.915 5.015 11.437 1.00 86.31 146 GLY A N 1
ATOM 1172 C CA . GLY A 1 146 ? -8.657 4.833 12.155 1.00 86.31 146 GLY A CA 1
ATOM 1173 C C . GLY A 1 146 ? -8.519 3.437 12.764 1.00 86.31 146 GLY A C 1
ATOM 1174 O O . GLY A 1 146 ? -8.378 2.456 12.039 1.00 86.31 146 GLY A O 1
ATOM 1175 N N . SER A 1 147 ? -8.524 3.366 14.098 1.00 84.69 147 SER A N 1
ATOM 1176 C CA . SER A 1 147 ? -8.337 2.126 14.861 1.00 84.69 147 SER A CA 1
ATOM 1177 C C . SER A 1 147 ? -9.615 1.298 15.043 1.00 84.69 147 SER A C 1
ATOM 1179 O O . SER A 1 147 ? -9.537 0.176 15.549 1.00 84.69 147 SER A O 1
ATOM 1181 N N . MET A 1 148 ? -10.785 1.804 14.635 1.00 87.44 148 MET A N 1
ATOM 1182 C CA . MET A 1 148 ? -12.027 1.034 14.727 1.00 87.44 148 MET A CA 1
ATOM 1183 C C . MET A 1 148 ? -11.922 -0.236 13.880 1.00 87.44 148 MET A C 1
ATOM 1185 O O . MET A 1 148 ? -11.589 -0.191 12.696 1.00 87.44 148 MET A O 1
ATOM 1189 N N . ALA A 1 149 ? -12.235 -1.374 14.490 1.00 86.94 149 ALA A N 1
ATOM 1190 C CA . ALA A 1 149 ? -12.147 -2.700 13.898 1.00 86.94 149 ALA A CA 1
ATOM 1191 C C . ALA A 1 149 ? -10.755 -3.029 13.327 1.00 86.94 149 ALA A C 1
ATOM 1193 O O . ALA A 1 149 ? -10.652 -3.910 12.475 1.00 86.94 149 ALA A O 1
ATOM 1194 N N . ALA A 1 150 ? -9.682 -2.372 13.792 1.00 88.19 150 ALA A N 1
ATOM 1195 C CA . ALA A 1 150 ? -8.344 -2.506 13.213 1.00 88.19 150 ALA A CA 1
ATOM 1196 C C . ALA A 1 150 ? -7.921 -3.974 13.078 1.00 88.19 150 ALA A C 1
ATOM 1198 O O . ALA A 1 150 ? -7.590 -4.423 11.989 1.00 88.19 150 ALA A O 1
ATOM 1199 N N . GLN A 1 151 ? -8.056 -4.768 14.141 1.00 89.44 151 GLN A N 1
ATOM 1200 C CA . GLN A 1 151 ? -7.713 -6.196 14.124 1.00 89.44 151 GLN A CA 1
ATOM 1201 C C . GLN A 1 151 ? -8.551 -7.033 13.150 1.00 89.44 151 GLN A C 1
ATOM 1203 O O . GLN A 1 151 ? -8.036 -7.983 12.561 1.00 89.44 151 GLN A O 1
ATOM 1208 N N . LEU A 1 152 ? -9.837 -6.700 12.995 1.00 92.31 152 LEU A N 1
ATOM 1209 C CA . LEU A 1 152 ? -10.714 -7.362 12.032 1.00 92.31 152 LEU A CA 1
ATOM 1210 C C . LEU A 1 152 ? -10.280 -7.008 10.608 1.00 92.31 152 LEU A C 1
ATOM 1212 O O . LEU A 1 152 ? -10.177 -7.890 9.761 1.00 92.31 152 LEU A O 1
ATOM 1216 N N . LEU A 1 153 ? -10.018 -5.729 10.345 1.00 94.25 153 LEU A N 1
ATOM 1217 C CA . LEU A 1 153 ? -9.665 -5.237 9.018 1.00 94.25 153 LEU A CA 1
ATOM 1218 C C . LEU A 1 153 ? -8.258 -5.669 8.602 1.00 94.25 153 LEU A C 1
ATOM 1220 O O . LEU A 1 153 ? -8.071 -6.061 7.456 1.00 94.25 153 LEU A O 1
ATOM 1224 N N . GLY A 1 154 ? -7.297 -5.674 9.521 1.00 93.88 154 GLY A N 1
ATOM 1225 C CA . GLY A 1 154 ? -5.880 -5.800 9.201 1.00 93.88 154 GLY A CA 1
ATOM 1226 C C . GLY A 1 154 ? -5.312 -4.484 8.673 1.00 93.88 154 GLY A C 1
ATOM 1227 O O . GLY A 1 154 ? -5.829 -3.402 8.960 1.00 93.88 154 GLY A O 1
ATOM 1228 N N . PHE A 1 155 ? -4.220 -4.562 7.919 1.00 93.44 155 PHE A N 1
ATOM 1229 C CA . PHE A 1 155 ? -3.624 -3.400 7.264 1.00 93.44 155 PHE A CA 1
ATOM 1230 C C . PHE A 1 155 ? -2.936 -3.781 5.950 1.00 93.44 155 PHE A C 1
ATOM 1232 O O . PHE A 1 155 ? -2.763 -4.955 5.642 1.00 93.44 155 PHE A O 1
ATOM 1239 N N . VAL A 1 156 ? -2.512 -2.784 5.172 1.00 94.44 156 VAL A N 1
ATOM 1240 C CA . VAL A 1 156 ? -1.687 -2.978 3.970 1.00 94.44 156 VAL A CA 1
ATOM 1241 C C . VAL A 1 156 ? -0.299 -2.419 4.244 1.00 94.44 156 VAL A C 1
ATOM 1243 O O . VAL A 1 156 ? -0.168 -1.304 4.750 1.00 94.44 156 VAL A O 1
ATOM 1246 N N . GLY A 1 157 ? 0.726 -3.197 3.916 1.00 92.75 157 GLY A N 1
ATOM 1247 C CA . GLY A 1 157 ? 2.129 -2.813 4.022 1.00 92.75 157 GLY A CA 1
ATOM 1248 C C . GLY A 1 157 ? 2.902 -3.220 2.774 1.00 92.75 157 GLY A C 1
ATOM 1249 O O . GLY A 1 157 ? 2.347 -3.846 1.876 1.00 92.75 157 GLY A O 1
ATOM 1250 N N . LEU A 1 158 ? 4.186 -2.881 2.732 1.00 91.25 158 LEU A N 1
ATOM 1251 C CA . LEU A 1 158 ? 5.063 -3.258 1.626 1.00 91.25 158 LEU A CA 1
ATOM 1252 C C . LEU A 1 158 ? 5.671 -4.646 1.870 1.00 91.25 158 LEU A C 1
ATOM 1254 O O . LEU A 1 158 ? 6.011 -4.990 3.005 1.00 91.25 158 LEU A O 1
ATOM 1258 N N . ASP A 1 159 ? 5.803 -5.451 0.818 1.00 91.31 159 ASP A N 1
ATOM 1259 C CA . ASP A 1 159 ? 6.623 -6.666 0.830 1.00 91.31 159 ASP A CA 1
ATOM 1260 C C . ASP A 1 159 ? 8.124 -6.345 0.655 1.00 91.31 159 ASP A C 1
ATOM 1262 O O . ASP A 1 159 ? 8.540 -5.188 0.581 1.00 91.31 159 ASP A O 1
ATOM 1266 N N . GLN A 1 160 ? 8.962 -7.384 0.576 1.00 87.56 160 GLN A N 1
ATOM 1267 C CA . GLN A 1 160 ? 10.411 -7.232 0.365 1.00 87.56 160 GLN A CA 1
ATOM 1268 C C . GLN A 1 160 ? 10.773 -6.581 -0.980 1.00 87.56 160 GLN A C 1
ATOM 1270 O O . GLN A 1 160 ? 11.886 -6.085 -1.135 1.00 87.56 160 GLN A O 1
ATOM 1275 N N . ASN A 1 161 ? 9.848 -6.592 -1.939 1.00 84.69 161 ASN A N 1
ATOM 1276 C CA . ASN A 1 161 ? 10.016 -6.037 -3.275 1.00 84.69 161 ASN A CA 1
ATOM 1277 C C . ASN A 1 161 ? 9.362 -4.650 -3.415 1.00 84.69 161 ASN A C 1
ATOM 1279 O O . ASN A 1 161 ? 9.425 -4.067 -4.493 1.00 84.69 161 ASN A O 1
ATOM 1283 N N . GLY A 1 162 ? 8.743 -4.118 -2.353 1.00 83.38 162 GLY A N 1
ATOM 1284 C CA . GLY A 1 162 ? 8.056 -2.828 -2.374 1.00 83.38 162 GLY A CA 1
ATOM 1285 C C . GLY A 1 162 ? 6.626 -2.867 -2.926 1.00 83.38 162 GLY A C 1
ATOM 1286 O O . GLY A 1 162 ? 6.095 -1.814 -3.262 1.00 83.38 162 GLY A O 1
ATOM 1287 N N . ASN A 1 163 ? 5.989 -4.038 -3.020 1.00 87.31 163 ASN A N 1
ATOM 1288 C CA . ASN A 1 163 ? 4.593 -4.160 -3.452 1.00 87.31 163 ASN A CA 1
ATOM 1289 C C . ASN A 1 163 ? 3.628 -4.091 -2.267 1.00 87.31 163 ASN A C 1
ATOM 1291 O O . ASN A 1 163 ? 3.913 -4.625 -1.194 1.00 87.31 163 ASN A O 1
ATOM 1295 N N . ASP A 1 164 ? 2.447 -3.518 -2.491 1.00 90.69 164 ASP A N 1
ATOM 1296 C CA . ASP A 1 164 ? 1.373 -3.498 -1.499 1.00 90.69 164 ASP A CA 1
ATOM 1297 C C . ASP A 1 164 ? 0.795 -4.898 -1.257 1.00 90.69 164 ASP A C 1
ATOM 1299 O O . ASP A 1 164 ? 0.234 -5.532 -2.152 1.00 90.69 164 ASP A O 1
ATOM 1303 N N . VAL A 1 165 ? 0.884 -5.353 -0.009 1.00 94.81 165 VAL A N 1
ATOM 1304 C CA . VAL A 1 165 ? 0.363 -6.637 0.460 1.00 94.81 165 VAL A CA 1
ATOM 1305 C C . VAL A 1 165 ? -0.497 -6.410 1.698 1.00 94.81 165 VAL A C 1
ATOM 1307 O O . VAL A 1 165 ? -0.128 -5.680 2.619 1.00 94.81 165 VAL A O 1
ATOM 1310 N N . GLY A 1 166 ? -1.675 -7.032 1.715 1.00 95.69 166 GLY A N 1
ATOM 1311 C CA . GLY A 1 166 ? -2.522 -7.088 2.899 1.00 95.69 166 GLY A CA 1
ATOM 1312 C C . GLY A 1 166 ? -1.931 -8.012 3.963 1.00 95.69 166 GLY A C 1
ATOM 1313 O O . GLY A 1 166 ? -1.519 -9.134 3.670 1.00 95.69 166 GLY A O 1
ATOM 1314 N N . TYR A 1 167 ? -1.931 -7.556 5.209 1.00 94.25 167 TYR A N 1
ATOM 1315 C CA . TYR A 1 167 ? -1.444 -8.278 6.375 1.00 94.25 167 TYR A CA 1
ATOM 1316 C C . TYR A 1 167 ? -2.521 -8.326 7.453 1.00 94.25 167 TYR A C 1
ATOM 1318 O O . TYR A 1 167 ? -3.107 -7.303 7.807 1.00 94.25 167 TYR A O 1
ATOM 1326 N N . PHE A 1 168 ? -2.711 -9.522 8.018 1.00 93.69 168 PHE A N 1
ATOM 1327 C CA . PHE A 1 168 ? -3.690 -9.816 9.072 1.00 93.69 168 PHE A CA 1
ATOM 1328 C C . PHE A 1 168 ? -5.141 -9.488 8.690 1.00 93.69 168 PHE A C 1
ATOM 1330 O O . PHE A 1 168 ? -5.414 -8.914 7.639 1.00 93.69 168 PHE A O 1
ATOM 1337 N N . GLY A 1 169 ? -6.086 -9.900 9.537 1.00 94.06 169 GLY A N 1
ATOM 1338 C CA . GLY A 1 169 ? -7.505 -9.604 9.351 1.00 94.06 169 GLY A CA 1
ATOM 1339 C C . GLY A 1 169 ? -8.034 -9.950 7.954 1.00 94.06 169 GLY A C 1
ATOM 1340 O O . GLY A 1 169 ? -7.586 -10.898 7.299 1.00 94.06 169 GLY A O 1
ATOM 1341 N N . LEU A 1 170 ? -8.996 -9.153 7.500 1.00 96.00 170 LEU A N 1
ATOM 1342 C CA . LEU A 1 170 ? -9.618 -9.274 6.187 1.00 96.00 170 LEU A CA 1
ATOM 1343 C C . LEU A 1 170 ? -8.673 -8.868 5.050 1.00 96.00 170 LEU A C 1
ATOM 1345 O O . LEU A 1 170 ? -8.662 -9.537 4.020 1.00 96.00 170 LEU A O 1
ATOM 1349 N N . GLU A 1 171 ? -7.857 -7.828 5.238 1.00 96.31 171 GLU A N 1
ATOM 1350 C CA . GLU A 1 171 ? -6.881 -7.361 4.246 1.00 96.31 171 GLU A CA 1
ATOM 1351 C C . GLU A 1 171 ? -5.889 -8.466 3.863 1.00 96.31 171 GLU A C 1
ATOM 1353 O O . GLU A 1 171 ? -5.611 -8.672 2.680 1.00 96.31 171 GLU A O 1
ATOM 1358 N N . GLY A 1 172 ? -5.376 -9.202 4.849 1.00 96.38 172 GLY A N 1
ATOM 1359 C CA . GLY A 1 172 ? -4.460 -10.317 4.636 1.00 96.38 172 GLY A CA 1
ATOM 1360 C C . GLY A 1 172 ? -5.153 -11.573 4.128 1.00 96.38 172 GLY A C 1
ATOM 1361 O O . GLY A 1 172 ? -4.689 -12.171 3.157 1.00 96.38 172 GLY A O 1
ATOM 1362 N N . TYR A 1 173 ? -6.274 -11.968 4.741 1.00 97.12 173 TYR A N 1
ATOM 1363 C CA . TYR A 1 173 ? -6.977 -13.190 4.340 1.00 97.12 173 TYR A CA 1
ATOM 1364 C C . TYR A 1 173 ? -7.488 -13.112 2.895 1.00 97.12 173 TYR A C 1
ATOM 1366 O O . TYR A 1 173 ? -7.328 -14.065 2.135 1.00 97.12 173 TYR A O 1
ATOM 1374 N N . TYR A 1 174 ? -8.043 -11.964 2.502 1.00 97.38 174 TYR A N 1
ATOM 1375 C CA . TYR A 1 174 ? -8.585 -11.722 1.164 1.00 97.38 174 TYR A CA 1
ATOM 1376 C C . TYR A 1 174 ? -7.633 -10.922 0.272 1.00 97.38 174 TYR A C 1
ATOM 1378 O O . TYR A 1 174 ? -8.069 -10.247 -0.661 1.00 97.38 174 TYR A O 1
ATOM 1386 N N . ASN A 1 175 ? -6.321 -10.972 0.532 1.00 96.44 175 ASN A N 1
ATOM 1387 C CA . ASN A 1 175 ? -5.358 -10.184 -0.234 1.00 96.44 175 ASN A CA 1
ATOM 1388 C C . ASN A 1 175 ? -5.470 -10.436 -1.746 1.00 96.44 175 ASN A C 1
ATOM 1390 O O . ASN A 1 175 ? -5.407 -9.494 -2.530 1.00 96.44 175 ASN A O 1
ATOM 1394 N N . ARG A 1 176 ? -5.682 -11.692 -2.152 1.00 95.31 176 ARG A N 1
ATOM 1395 C CA . ARG A 1 176 ? -5.792 -12.085 -3.563 1.00 95.31 176 ARG A CA 1
ATOM 1396 C C . ARG A 1 176 ? -7.018 -11.474 -4.243 1.00 95.31 176 ARG A C 1
ATOM 1398 O O . ARG A 1 176 ? -6.926 -11.038 -5.384 1.00 95.31 176 ARG A O 1
ATOM 1405 N N . GLU A 1 177 ? -8.156 -11.465 -3.563 1.00 95.94 177 GLU A N 1
ATOM 1406 C CA . GLU A 1 177 ? -9.419 -10.930 -4.070 1.00 95.94 177 GLU A CA 1
ATOM 1407 C C . GLU A 1 177 ? -9.406 -9.396 -4.079 1.00 95.94 177 GLU A C 1
ATOM 1409 O O . GLU A 1 177 ? -9.948 -8.769 -4.992 1.00 95.94 177 GLU A O 1
ATOM 1414 N N . LEU A 1 178 ? -8.752 -8.794 -3.080 1.00 96.50 178 LEU A N 1
ATOM 1415 C CA . LEU A 1 178 ? -8.657 -7.350 -2.920 1.00 96.50 178 LEU A CA 1
ATOM 1416 C C . LEU A 1 178 ? -7.603 -6.719 -3.834 1.00 96.50 178 LEU A C 1
ATOM 1418 O O . LEU A 1 178 ? -7.833 -5.609 -4.283 1.00 96.50 178 LEU A O 1
ATOM 1422 N N . GLN A 1 179 ? -6.465 -7.354 -4.127 1.00 94.38 179 GLN A N 1
ATOM 1423 C CA . GLN A 1 179 ? -5.360 -6.698 -4.855 1.00 94.38 179 GLN A CA 1
ATOM 1424 C C . GLN A 1 179 ? -5.643 -6.421 -6.344 1.00 94.38 179 GLN A C 1
ATOM 1426 O O . GLN A 1 179 ? -5.011 -5.543 -6.925 1.00 94.38 179 GLN A O 1
ATOM 1431 N N . GLY A 1 180 ? -6.575 -7.151 -6.966 1.00 92.56 180 GLY A N 1
ATOM 1432 C CA . GLY A 1 180 ? -6.801 -7.072 -8.413 1.00 92.56 180 GLY A CA 1
ATOM 1433 C C . GLY A 1 180 ? -5.658 -7.681 -9.237 1.00 92.56 180 GLY A C 1
ATOM 1434 O O . GLY A 1 180 ? -4.849 -8.466 -8.739 1.00 92.56 180 GLY A O 1
ATOM 1435 N N . LYS A 1 181 ? -5.594 -7.351 -10.527 1.00 92.81 181 LYS A N 1
ATOM 1436 C CA . LYS A 1 181 ? -4.508 -7.748 -11.430 1.00 92.81 181 LYS A CA 1
ATOM 1437 C C . LYS A 1 181 ? -4.022 -6.536 -12.202 1.00 92.81 181 LYS A C 1
ATOM 1439 O O . LYS A 1 181 ? -4.794 -5.919 -12.932 1.00 92.81 181 LYS A O 1
ATOM 1444 N N . ALA A 1 182 ? -2.741 -6.217 -12.050 1.00 90.62 182 ALA A N 1
ATOM 1445 C CA . ALA A 1 182 ? -2.116 -5.151 -12.816 1.00 90.62 182 ALA A CA 1
ATOM 1446 C C . ALA A 1 182 ? -2.190 -5.450 -14.321 1.00 90.62 182 ALA A C 1
ATOM 1448 O O . ALA A 1 182 ? -2.042 -6.595 -14.752 1.00 90.62 182 ALA A O 1
ATOM 1449 N N . GLY A 1 183 ? -2.428 -4.400 -15.096 1.00 91.19 183 GLY A N 1
ATOM 1450 C CA . GLY A 1 183 ? -2.321 -4.426 -16.545 1.00 91.19 183 GLY A CA 1
ATOM 1451 C C . GLY A 1 183 ? -0.900 -4.094 -16.985 1.00 91.19 183 GLY A C 1
ATOM 1452 O O . GLY A 1 183 ? -0.018 -3.818 -16.166 1.00 91.19 183 GLY A O 1
ATOM 1453 N N . SER A 1 184 ? -0.678 -4.048 -18.290 1.00 89.69 184 SER A N 1
ATOM 1454 C CA . SER A 1 184 ? 0.584 -3.568 -18.846 1.00 89.69 184 SER A CA 1
ATOM 1455 C C . SER A 1 184 ? 0.371 -2.867 -20.176 1.00 89.69 184 SER A C 1
ATOM 1457 O O . SER A 1 184 ? -0.574 -3.139 -20.919 1.00 89.69 184 SER A O 1
ATOM 1459 N N . ILE A 1 185 ? 1.255 -1.927 -20.475 1.00 87.69 185 ILE A N 1
ATOM 1460 C CA . ILE A 1 185 ? 1.357 -1.311 -21.787 1.00 87.69 185 ILE A CA 1
ATOM 1461 C C . ILE A 1 185 ? 2.775 -1.522 -22.307 1.00 87.69 185 ILE A C 1
ATOM 1463 O O . ILE A 1 185 ? 3.757 -1.143 -21.675 1.00 87.69 185 ILE A O 1
ATOM 1467 N N . THR A 1 186 ? 2.878 -2.161 -23.464 1.00 87.00 186 THR A N 1
ATOM 1468 C CA . THR A 1 186 ? 4.134 -2.367 -24.174 1.00 87.00 186 THR A CA 1
ATOM 1469 C C . THR A 1 186 ? 4.193 -1.403 -25.348 1.00 87.00 186 THR A C 1
ATOM 1471 O O . THR A 1 186 ? 3.329 -1.457 -26.224 1.00 87.00 186 THR A O 1
ATOM 1474 N N . ILE A 1 187 ? 5.208 -0.544 -25.368 1.00 86.69 187 ILE A N 1
ATOM 1475 C CA . ILE A 1 187 ? 5.461 0.448 -26.421 1.00 86.69 187 ILE A CA 1
ATOM 1476 C C . ILE A 1 187 ? 6.896 0.340 -26.921 1.00 86.69 187 ILE A C 1
ATOM 1478 O O . ILE A 1 187 ? 7.784 -0.104 -26.196 1.00 86.69 187 ILE A O 1
ATOM 1482 N N . GLU A 1 188 ? 7.141 0.739 -28.163 1.00 85.25 188 GLU A N 1
ATOM 1483 C CA . GLU A 1 188 ? 8.506 0.862 -28.673 1.00 85.25 188 GLU A CA 1
ATOM 1484 C C . GLU A 1 188 ? 9.166 2.138 -28.137 1.00 85.25 188 GLU A C 1
ATOM 1486 O O . GLU A 1 188 ? 8.502 3.158 -27.946 1.00 85.25 188 GLU A O 1
ATOM 1491 N N . LYS A 1 189 ? 10.474 2.085 -27.888 1.00 82.25 189 LYS A N 1
ATOM 1492 C CA . LYS A 1 189 ? 11.293 3.222 -27.463 1.00 82.25 189 LYS A CA 1
ATOM 1493 C C . LYS A 1 189 ? 12.423 3.477 -28.453 1.00 82.25 189 LYS A C 1
ATOM 1495 O O . LYS A 1 189 ? 12.912 2.555 -29.106 1.00 82.25 189 LYS A O 1
ATOM 1500 N N . ASP A 1 190 ? 12.847 4.728 -28.548 1.00 79.56 190 ASP A N 1
ATOM 1501 C CA . ASP A 1 190 ? 14.006 5.118 -29.343 1.00 79.56 190 ASP A CA 1
ATOM 1502 C C . ASP A 1 190 ? 15.338 4.839 -28.613 1.00 79.56 190 ASP A C 1
ATOM 1504 O O . ASP A 1 190 ? 15.378 4.322 -27.493 1.00 79.56 190 ASP A O 1
ATOM 1508 N N . VAL A 1 191 ? 16.457 5.200 -29.248 1.00 78.06 191 VAL A N 1
ATOM 1509 C CA . VAL A 1 191 ? 17.811 5.034 -28.684 1.00 78.06 191 VAL A CA 1
ATOM 1510 C C . VAL A 1 191 ? 18.075 5.888 -27.438 1.00 78.06 191 VAL A C 1
ATOM 1512 O O . VAL A 1 191 ? 19.032 5.620 -26.715 1.00 78.06 191 VAL A O 1
ATOM 1515 N N . THR A 1 192 ? 17.251 6.908 -27.184 1.00 72.81 192 THR A N 1
ATOM 1516 C CA . THR A 1 192 ? 17.309 7.754 -25.981 1.00 72.81 192 THR A CA 1
ATOM 1517 C C . THR A 1 192 ? 16.434 7.212 -24.847 1.00 72.81 192 THR A C 1
ATOM 1519 O O . THR A 1 192 ? 16.538 7.673 -23.714 1.00 72.81 192 THR A O 1
ATOM 1522 N N . GLY A 1 193 ? 15.617 6.193 -25.132 1.00 69.06 193 GLY A N 1
ATOM 1523 C CA . GLY A 1 193 ? 14.667 5.592 -24.204 1.00 69.06 193 GLY A CA 1
ATOM 1524 C C . GLY A 1 193 ? 13.281 6.235 -24.231 1.00 69.06 193 GLY A C 1
ATOM 1525 O O . GLY A 1 193 ? 12.409 5.798 -23.480 1.00 69.06 193 GLY A O 1
ATOM 1526 N N . ALA A 1 194 ? 13.053 7.227 -25.094 1.00 73.56 194 ALA A N 1
ATOM 1527 C CA . ALA A 1 194 ? 11.770 7.903 -25.211 1.00 73.56 194 ALA A CA 1
ATOM 1528 C C . ALA A 1 194 ? 10.759 7.039 -25.989 1.00 73.56 194 ALA A C 1
ATOM 1530 O O . ALA A 1 194 ? 11.132 6.383 -26.966 1.00 73.56 194 ALA A O 1
ATOM 1531 N N . PRO A 1 195 ? 9.476 7.027 -25.589 1.00 76.94 195 PRO A N 1
ATOM 1532 C CA . PRO A 1 195 ? 8.456 6.222 -26.250 1.00 76.94 195 PRO A CA 1
ATOM 1533 C C . PRO A 1 195 ? 8.126 6.738 -27.660 1.00 76.94 195 PRO A C 1
ATOM 1535 O O . PRO A 1 195 ? 7.886 7.928 -27.868 1.00 76.94 195 PRO A O 1
ATOM 1538 N N . ILE A 1 196 ? 8.046 5.826 -28.629 1.00 78.50 196 ILE A N 1
ATOM 1539 C CA . ILE A 1 196 ? 7.655 6.104 -30.014 1.00 78.50 196 ILE A CA 1
ATOM 1540 C C . ILE A 1 196 ? 6.130 5.988 -30.120 1.00 78.50 196 ILE A C 1
ATOM 1542 O O . ILE A 1 196 ? 5.573 4.903 -30.258 1.00 78.50 196 ILE A O 1
ATOM 1546 N N . LEU A 1 197 ? 5.439 7.131 -30.084 1.00 70.94 197 LEU A N 1
ATOM 1547 C CA . LEU A 1 197 ? 3.967 7.202 -30.036 1.00 70.94 197 LEU A CA 1
ATOM 1548 C C . LEU A 1 197 ? 3.247 6.683 -31.297 1.00 70.94 197 LEU A C 1
ATOM 1550 O O . LEU A 1 197 ? 2.041 6.460 -31.260 1.00 70.94 197 LEU A O 1
ATOM 1554 N N . VAL A 1 198 ? 3.966 6.522 -32.412 1.00 71.50 198 VAL A N 1
ATOM 1555 C CA . VAL A 1 198 ? 3.428 6.052 -33.707 1.00 71.50 198 VAL A CA 1
ATOM 1556 C C . VAL A 1 198 ? 3.694 4.549 -33.924 1.00 71.50 198 VAL A C 1
ATOM 1558 O O . VAL A 1 198 ? 3.299 3.999 -34.947 1.00 71.50 198 VAL A O 1
ATOM 1561 N N . GLY A 1 199 ? 4.385 3.887 -32.990 1.00 65.44 199 GLY A N 1
ATOM 1562 C CA . GLY A 1 199 ? 4.721 2.464 -33.077 1.00 65.44 199 GLY A CA 1
ATOM 1563 C C . GLY A 1 199 ? 3.573 1.533 -32.678 1.00 65.44 199 GLY A C 1
ATOM 1564 O O . GLY A 1 199 ? 2.529 1.967 -32.183 1.00 65.44 199 GLY A O 1
ATOM 1565 N N . ASP A 1 200 ? 3.791 0.230 -32.858 1.00 69.75 200 ASP A N 1
ATOM 1566 C CA . ASP A 1 200 ? 2.875 -0.793 -32.355 1.00 69.75 200 ASP A CA 1
ATOM 1567 C C . ASP A 1 200 ? 2.837 -0.743 -30.820 1.00 69.75 200 ASP A C 1
ATOM 1569 O O . ASP A 1 200 ? 3.871 -0.789 -30.149 1.00 69.75 200 ASP A O 1
ATOM 1573 N N . SER A 1 201 ? 1.631 -0.676 -30.252 1.00 79.50 201 SER A N 1
ATOM 1574 C CA . SER A 1 201 ? 1.423 -0.761 -28.807 1.00 79.50 201 SER A CA 1
ATOM 1575 C C . SER A 1 201 ? 0.506 -1.926 -28.466 1.00 79.50 201 SER A C 1
ATOM 1577 O O . SER A 1 201 ? -0.505 -2.167 -29.124 1.00 79.50 201 SER A O 1
ATOM 1579 N N . THR A 1 202 ? 0.876 -2.684 -27.437 1.00 84.94 202 THR A N 1
ATOM 1580 C CA . THR A 1 202 ? 0.007 -3.708 -26.848 1.00 84.94 202 THR A CA 1
ATOM 1581 C C . THR A 1 202 ? -0.411 -3.220 -25.478 1.00 84.94 202 THR A C 1
ATOM 1583 O O . THR A 1 202 ? 0.445 -2.914 -24.653 1.00 84.94 202 THR A O 1
ATOM 1586 N N . ARG A 1 203 ? -1.717 -3.125 -25.239 1.00 89.44 203 ARG A N 1
ATOM 1587 C CA . ARG A 1 203 ? -2.269 -2.665 -23.967 1.00 89.44 203 ARG A CA 1
ATOM 1588 C C . ARG A 1 203 ? -3.177 -3.734 -23.381 1.00 89.44 203 ARG A C 1
ATOM 1590 O O . ARG A 1 203 ? -4.108 -4.192 -24.038 1.00 89.44 203 ARG A O 1
ATOM 1597 N N . ILE A 1 204 ? -2.890 -4.102 -22.143 1.00 91.94 204 ILE A N 1
ATOM 1598 C CA . ILE A 1 204 ? -3.682 -4.987 -21.302 1.00 91.94 204 ILE A CA 1
ATOM 1599 C C . ILE A 1 204 ? -4.209 -4.115 -20.167 1.00 91.94 204 ILE A C 1
ATOM 1601 O O . ILE A 1 204 ? -3.423 -3.577 -19.388 1.00 91.94 204 ILE A O 1
ATOM 1605 N N . GLU A 1 205 ? -5.525 -3.923 -20.104 1.00 92.25 205 GLU A N 1
ATOM 1606 C CA . GLU A 1 205 ? -6.132 -3.133 -19.029 1.00 92.25 205 GLU A CA 1
ATOM 1607 C C . GLU A 1 205 ? -5.998 -3.850 -17.676 1.00 92.25 205 GLU A C 1
ATOM 1609 O O . GLU A 1 205 ? -6.094 -5.081 -17.629 1.00 92.25 205 GLU A O 1
ATOM 1614 N N . PRO A 1 206 ? -5.801 -3.105 -16.574 1.00 92.31 206 PRO A N 1
ATOM 1615 C CA . PRO A 1 206 ? -5.838 -3.677 -15.236 1.00 92.31 206 PRO A CA 1
ATOM 1616 C C . PRO A 1 206 ? -7.251 -4.143 -14.858 1.00 92.31 206 PRO A C 1
ATOM 1618 O O . PRO A 1 206 ? -8.255 -3.529 -15.224 1.00 92.31 206 PRO A O 1
ATOM 1621 N N . GLU A 1 207 ? -7.324 -5.203 -14.056 1.00 95.12 207 GLU A N 1
ATOM 1622 C CA . GLU A 1 207 ? -8.550 -5.648 -13.391 1.00 95.12 207 GLU A CA 1
ATOM 1623 C C . GLU A 1 207 ? -8.520 -5.182 -11.932 1.00 95.12 207 GLU A C 1
ATOM 1625 O O . GLU A 1 207 ? -7.690 -5.640 -11.146 1.00 95.12 207 GLU A O 1
ATOM 1630 N N . ASN A 1 208 ? -9.430 -4.288 -11.545 1.00 94.44 208 ASN A N 1
ATOM 1631 C CA . ASN A 1 208 ? -9.516 -3.829 -10.158 1.00 94.44 208 ASN A CA 1
ATOM 1632 C C . ASN A 1 208 ? -9.928 -4.960 -9.204 1.00 94.44 208 ASN A C 1
ATOM 1634 O O . ASN A 1 208 ? -10.620 -5.911 -9.574 1.00 94.44 208 ASN A O 1
ATOM 1638 N N . GLY A 1 209 ? -9.513 -4.830 -7.947 1.00 95.56 209 GLY A N 1
ATOM 1639 C CA . GLY A 1 209 ? -9.881 -5.746 -6.880 1.00 95.56 209 GLY A CA 1
ATOM 1640 C C . GLY A 1 209 ? -11.364 -5.704 -6.525 1.00 95.56 209 GLY A C 1
ATOM 1641 O O . GLY A 1 209 ? -12.051 -4.696 -6.698 1.00 95.56 209 GLY A O 1
ATOM 1642 N N . SER A 1 210 ? -11.857 -6.812 -5.978 1.00 96.31 210 SER A N 1
ATOM 1643 C CA . SER A 1 210 ? -13.270 -6.959 -5.623 1.00 96.31 210 SER A CA 1
ATOM 1644 C C . SER A 1 210 ? -13.635 -6.119 -4.402 1.00 96.31 210 SER A C 1
ATOM 1646 O O . SER A 1 210 ? -12.931 -6.137 -3.395 1.00 96.31 210 SER A O 1
ATOM 1648 N N . THR A 1 211 ? -14.767 -5.414 -4.454 1.00 96.56 211 THR A N 1
ATOM 1649 C CA . THR A 1 211 ? -15.322 -4.743 -3.270 1.00 96.56 211 THR A CA 1
ATOM 1650 C C . THR A 1 211 ? -15.902 -5.770 -2.302 1.00 96.56 211 THR A C 1
ATOM 1652 O O . THR A 1 211 ? -16.716 -6.608 -2.687 1.00 96.56 211 THR A O 1
ATOM 1655 N N . MET A 1 212 ? -15.508 -5.682 -1.034 1.00 96.25 212 MET A N 1
ATOM 1656 C CA . MET A 1 212 ? -16.011 -6.532 0.039 1.00 96.25 212 MET A CA 1
ATOM 1657 C C . MET A 1 212 ? -17.102 -5.813 0.823 1.00 96.25 212 MET A C 1
ATOM 1659 O O . MET A 1 212 ? -16.880 -4.703 1.300 1.00 96.25 212 MET A O 1
ATOM 1663 N N . VAL A 1 213 ? -18.251 -6.464 0.996 1.00 96.62 213 VAL A N 1
ATOM 1664 C CA . VAL A 1 213 ? -19.363 -5.957 1.811 1.00 96.62 213 VAL A CA 1
ATOM 1665 C C . VAL A 1 213 ? -19.440 -6.760 3.105 1.00 96.62 213 VAL A C 1
ATOM 1667 O O . VAL A 1 213 ? -19.556 -7.984 3.067 1.00 96.62 213 VAL A O 1
ATOM 1670 N N . LEU A 1 214 ? -19.366 -6.079 4.246 1.00 95.75 214 LEU A N 1
ATOM 1671 C CA . LEU A 1 214 ? -19.436 -6.680 5.575 1.00 95.75 214 LEU A CA 1
ATOM 1672 C C . LEU A 1 214 ? -20.820 -6.508 6.197 1.00 95.75 214 LEU A C 1
ATOM 1674 O O . LEU A 1 214 ? -21.481 -5.499 5.985 1.00 95.75 214 LEU A O 1
ATOM 1678 N N . TRP A 1 215 ? -21.196 -7.444 7.068 1.00 95.69 215 TRP A N 1
ATOM 1679 C CA . TRP A 1 215 ? -22.348 -7.313 7.976 1.00 95.69 215 TRP A CA 1
ATOM 1680 C C . TRP A 1 215 ? -22.099 -6.358 9.153 1.00 95.69 215 TRP A C 1
ATOM 1682 O O . TRP A 1 215 ? -22.989 -6.137 9.968 1.00 95.69 215 TRP A O 1
ATOM 1692 N N . LEU A 1 216 ? -20.882 -5.818 9.252 1.00 94.75 216 LEU A N 1
ATOM 1693 C CA . LEU A 1 216 ? -20.440 -4.962 10.341 1.00 94.75 216 LEU A CA 1
ATOM 1694 C C . LEU A 1 216 ? -21.311 -3.700 10.431 1.00 94.75 216 LEU A C 1
ATOM 1696 O O . LEU A 1 216 ? -21.420 -2.942 9.467 1.00 94.75 216 LEU A O 1
ATOM 1700 N N . ASP A 1 217 ? -21.854 -3.445 11.615 1.00 94.62 217 ASP A N 1
ATOM 1701 C CA . ASP A 1 217 ? -22.546 -2.209 11.956 1.00 94.62 217 ASP A CA 1
ATOM 1702 C C . ASP A 1 217 ? -21.586 -1.295 12.723 1.00 94.62 217 ASP A C 1
ATOM 1704 O O . ASP A 1 217 ? -21.104 -1.624 13.810 1.00 94.62 217 ASP A O 1
ATOM 1708 N N . ARG A 1 218 ? -21.311 -0.117 12.161 1.00 92.44 218 ARG A N 1
ATOM 1709 C CA . ARG A 1 218 ? -20.353 0.850 12.722 1.00 92.44 218 ARG A CA 1
ATOM 1710 C C . ARG A 1 218 ? -20.759 1.349 14.105 1.00 92.44 218 ARG A C 1
ATOM 1712 O O . ARG A 1 218 ? -19.905 1.547 14.969 1.00 92.44 218 ARG A O 1
ATOM 1719 N N . THR A 1 219 ? -22.057 1.539 14.331 1.00 92.69 219 THR A N 1
ATOM 1720 C CA . THR A 1 219 ? -22.578 2.009 15.617 1.00 92.69 219 THR A CA 1
ATOM 1721 C C . THR A 1 219 ? -22.361 0.944 16.683 1.00 92.69 219 THR A C 1
ATOM 1723 O O . THR A 1 219 ? -21.844 1.245 17.761 1.00 92.69 219 THR A O 1
ATOM 1726 N N . MET A 1 220 ? -22.702 -0.312 16.377 1.00 94.81 220 MET A N 1
ATOM 1727 C CA . MET A 1 220 ? -22.474 -1.431 17.292 1.00 94.81 220 MET A CA 1
ATOM 1728 C C . MET A 1 220 ? -20.986 -1.658 17.544 1.00 94.81 220 MET A C 1
ATOM 1730 O O . MET A 1 220 ? -20.601 -1.823 18.701 1.00 94.81 220 MET A O 1
ATOM 1734 N N . GLN A 1 221 ? -20.153 -1.600 16.504 1.00 94.94 221 GLN A N 1
ATOM 1735 C CA . GLN A 1 221 ? -18.703 -1.746 16.624 1.00 94.94 221 GLN A CA 1
ATOM 1736 C C . GLN A 1 221 ? -18.115 -0.731 17.612 1.00 94.94 221 GLN A C 1
ATOM 1738 O O . GLN A 1 221 ? -17.429 -1.120 18.557 1.00 94.94 221 GLN A O 1
ATOM 1743 N N . ASN A 1 222 ? -18.452 0.552 17.459 1.00 93.38 222 ASN A N 1
ATOM 1744 C CA . ASN A 1 222 ? -17.963 1.616 18.335 1.00 93.38 222 ASN A CA 1
ATOM 1745 C C . ASN A 1 222 ? -18.427 1.421 19.793 1.00 93.38 222 ASN A C 1
ATOM 1747 O O . ASN A 1 222 ? -17.635 1.524 20.734 1.00 93.38 222 ASN A O 1
ATOM 1751 N N . ILE A 1 223 ? -19.702 1.064 19.997 1.00 95.25 223 ILE A N 1
ATOM 1752 C CA . ILE A 1 223 ? -20.242 0.779 21.335 1.00 95.25 223 ILE A CA 1
ATOM 1753 C C . ILE A 1 223 ? -19.494 -0.388 21.988 1.00 95.25 223 ILE A C 1
ATOM 1755 O O . ILE A 1 223 ? -19.126 -0.297 23.162 1.00 95.25 223 ILE A O 1
ATOM 1759 N N . VAL A 1 224 ? -19.272 -1.474 21.245 1.00 96.06 224 VAL A N 1
ATOM 1760 C CA . VAL A 1 224 ? -18.601 -2.682 21.737 1.00 96.06 224 VAL A CA 1
ATOM 1761 C C . VAL A 1 224 ? -17.151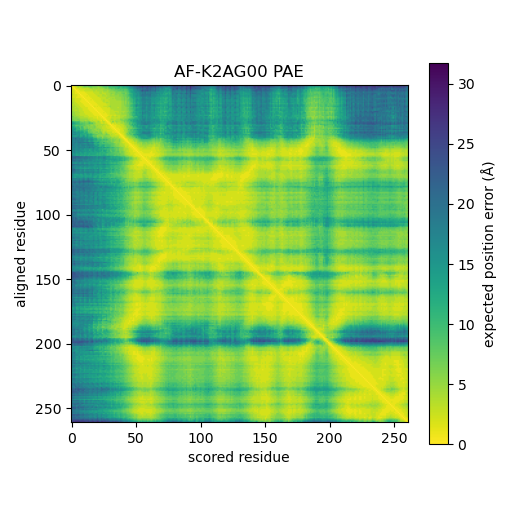 -2.392 22.116 1.00 96.06 224 VAL A C 1
ATOM 1763 O O . VAL A 1 224 ? -16.745 -2.749 23.221 1.00 96.06 224 VAL A O 1
ATOM 1766 N N . GLU A 1 225 ? -16.393 -1.698 21.266 1.00 94.56 225 GLU A N 1
ATOM 1767 C CA . GLU A 1 225 ? -15.006 -1.312 21.560 1.00 94.56 225 GLU A CA 1
ATOM 1768 C C . GLU A 1 225 ? -14.911 -0.445 22.814 1.00 94.56 225 GLU A C 1
ATOM 1770 O O . GLU A 1 225 ? -14.136 -0.740 23.729 1.00 94.56 225 GLU A O 1
ATOM 1775 N N . LYS A 1 226 ? -15.759 0.583 22.910 1.00 94.75 226 LYS A N 1
ATOM 1776 C CA . LYS A 1 226 ? -15.799 1.465 24.076 1.00 94.75 226 LYS A CA 1
ATOM 1777 C C . LYS A 1 226 ? -16.122 0.694 25.357 1.00 94.75 226 LYS A C 1
ATOM 1779 O O . LYS A 1 226 ? -15.449 0.870 26.372 1.00 94.75 226 LYS A O 1
ATOM 1784 N N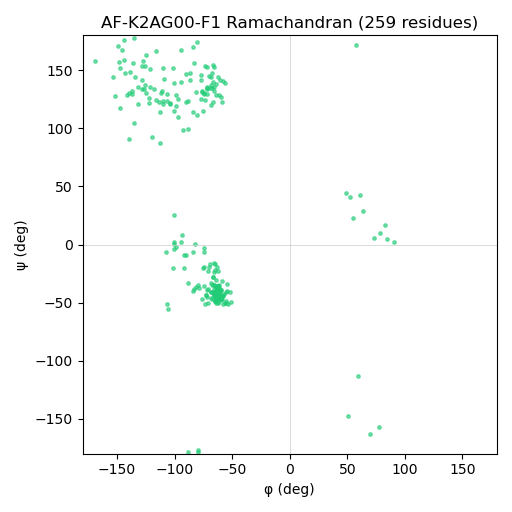 . LYS A 1 227 ? -17.136 -0.177 25.320 1.00 96.25 227 LYS A N 1
ATOM 1785 C CA . LYS A 1 227 ? -17.552 -0.976 26.484 1.00 96.25 227 LYS A CA 1
ATOM 1786 C C . LYS A 1 227 ? -16.511 -2.013 26.883 1.00 96.25 227 LYS A C 1
ATOM 1788 O O . LYS A 1 227 ? -16.335 -2.247 28.078 1.00 96.25 227 LYS A O 1
ATOM 1793 N N . LEU A 1 228 ? -15.805 -2.593 25.914 1.00 95.62 228 LEU A N 1
ATOM 1794 C CA . LEU A 1 228 ? -14.691 -3.493 26.176 1.00 95.62 228 LEU A CA 1
ATOM 1795 C C . LEU A 1 228 ? -13.575 -2.755 26.922 1.00 95.62 228 LEU A C 1
ATOM 1797 O O . LEU A 1 228 ? -13.176 -3.212 27.989 1.00 95.62 228 LEU A O 1
ATOM 1801 N N . ILE A 1 229 ? -13.139 -1.588 26.438 1.00 94.75 229 ILE A N 1
ATOM 1802 C CA . ILE A 1 229 ? -12.099 -0.781 27.100 1.00 94.75 229 ILE A CA 1
ATOM 1803 C C . ILE A 1 229 ? -12.525 -0.385 28.522 1.00 94.75 229 ILE A C 1
ATOM 1805 O O . ILE 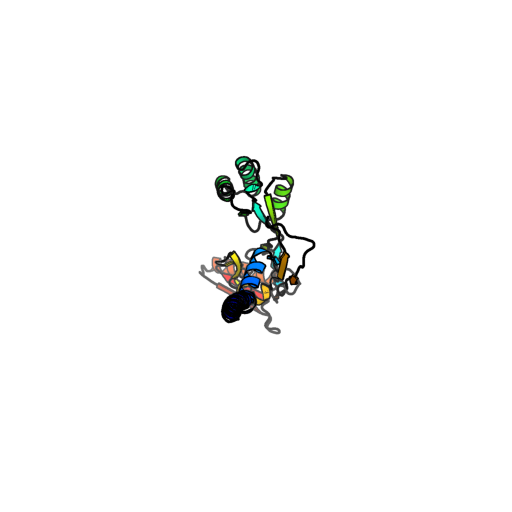A 1 229 ? -11.756 -0.576 29.466 1.00 94.75 229 ILE A O 1
ATOM 1809 N N . GLU A 1 230 ? -13.757 0.109 28.700 1.00 95.81 230 GLU A N 1
ATOM 1810 C CA . GLU A 1 230 ? -14.313 0.441 30.023 1.00 95.81 230 GLU A CA 1
ATOM 1811 C C . GLU A 1 230 ? -14.288 -0.775 30.970 1.00 95.81 230 GLU A C 1
ATOM 1813 O O . GLU A 1 230 ? -13.924 -0.654 32.142 1.00 95.81 230 GLU A O 1
ATOM 1818 N N . GLY A 1 231 ? -14.648 -1.960 30.468 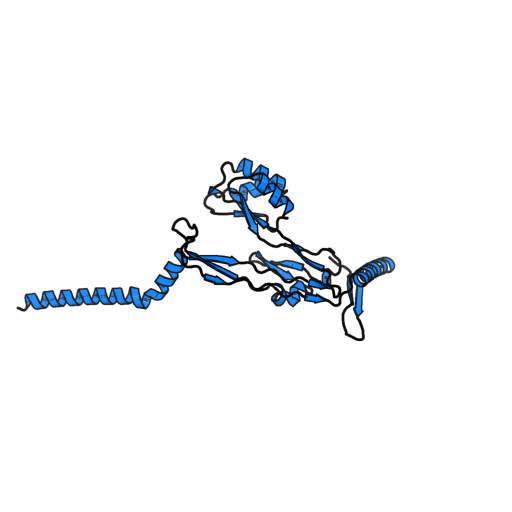1.00 96.56 231 GLY A N 1
ATOM 1819 C CA . GLY A 1 231 ? -14.608 -3.211 31.223 1.00 96.56 231 GLY A CA 1
ATOM 1820 C C . GLY A 1 231 ? -13.187 -3.614 31.617 1.00 96.56 231 GLY A C 1
ATOM 1821 O O . GLY A 1 231 ? -12.930 -3.884 32.790 1.00 96.56 231 GLY A O 1
ATOM 1822 N N . ILE A 1 232 ? -12.251 -3.599 30.666 1.00 96.56 232 ILE A N 1
ATOM 1823 C CA . ILE A 1 232 ? -10.837 -3.913 30.907 1.00 96.56 232 ILE A CA 1
ATOM 1824 C C . ILE A 1 232 ? -10.264 -3.017 32.011 1.00 96.56 232 ILE A C 1
ATOM 1826 O O . ILE A 1 232 ? -9.680 -3.525 32.969 1.00 96.56 232 ILE A O 1
ATOM 1830 N N . GLN A 1 233 ? -10.492 -1.703 31.924 1.00 95.56 233 GLN A N 1
ATOM 1831 C CA . GLN A 1 233 ? -10.022 -0.731 32.915 1.00 95.56 233 GLN A CA 1
ATOM 1832 C C . GLN A 1 233 ? -10.655 -0.953 34.291 1.00 95.56 233 GLN A C 1
ATOM 1834 O O . GLN A 1 233 ? -9.962 -0.913 35.306 1.00 95.56 233 GLN A O 1
ATOM 1839 N N . LYS A 1 234 ? -11.964 -1.219 34.333 1.00 96.81 234 LYS A N 1
ATOM 1840 C CA . LYS A 1 234 ? -12.698 -1.440 35.583 1.00 96.81 234 LYS A CA 1
ATOM 1841 C C . LYS A 1 234 ? -12.226 -2.686 36.332 1.00 96.81 234 LYS A C 1
ATOM 1843 O O . LYS A 1 234 ? -12.173 -2.669 37.559 1.00 96.81 234 LYS A O 1
ATOM 1848 N N . TYR A 1 235 ? -11.933 -3.765 35.610 1.00 96.06 235 TYR A N 1
ATOM 1849 C CA . TYR A 1 235 ? -11.599 -5.061 36.207 1.00 96.06 235 TYR A CA 1
ATOM 1850 C C . TYR A 1 235 ? -10.093 -5.358 36.232 1.00 96.06 235 TYR A C 1
ATOM 1852 O O . TYR A 1 235 ? -9.692 -6.381 36.782 1.00 96.06 235 TYR A O 1
ATOM 1860 N N . GLY A 1 236 ? -9.254 -4.484 35.665 1.00 94.69 236 GLY A N 1
ATOM 1861 C CA . GLY A 1 236 ? -7.802 -4.679 35.601 1.00 94.69 236 GLY A CA 1
ATOM 1862 C C . GLY A 1 236 ? -7.393 -5.894 34.763 1.00 94.69 236 GLY A C 1
ATOM 1863 O O . GLY A 1 236 ? -6.375 -6.528 35.043 1.00 94.69 236 GLY A O 1
ATOM 1864 N N . ALA A 1 237 ? -8.207 -6.260 33.771 1.00 95.25 237 ALA A N 1
ATOM 1865 C CA . ALA A 1 237 ? -7.916 -7.381 32.887 1.00 95.25 237 ALA A CA 1
ATOM 1866 C C . ALA A 1 237 ? -6.763 -7.036 31.929 1.00 95.25 237 ALA A C 1
ATOM 1868 O O . ALA A 1 237 ? -6.533 -5.875 31.602 1.00 95.25 237 ALA A O 1
ATOM 1869 N N . LYS A 1 238 ? -6.021 -8.052 31.477 1.00 94.62 238 LYS A N 1
ATOM 1870 C CA . LYS A 1 238 ? -4.932 -7.857 30.503 1.00 94.62 238 LYS A CA 1
ATOM 1871 C C . LYS A 1 238 ? -5.443 -7.816 29.065 1.00 94.62 238 LYS A C 1
ATOM 1873 O O . LYS A 1 238 ? -4.947 -7.039 28.259 1.00 94.62 238 LYS A O 1
ATOM 1878 N N . GLU A 1 239 ? -6.426 -8.657 28.771 1.00 95.94 239 GLU A N 1
ATOM 1879 C CA . GLU A 1 239 ? -6.940 -8.918 27.431 1.00 95.94 239 GLU A CA 1
ATOM 1880 C C . GLU A 1 239 ? -8.452 -9.146 27.495 1.00 95.94 239 GLU A C 1
ATOM 1882 O O . GLU A 1 239 ? -8.995 -9.503 28.547 1.00 95.94 239 GLU A O 1
ATOM 1887 N N . GLY A 1 240 ? -9.132 -8.963 26.368 1.00 94.56 240 GLY A N 1
ATOM 1888 C CA . GLY A 1 240 ? -10.546 -9.295 26.234 1.00 94.56 240 GLY A CA 1
ATOM 1889 C C . GLY A 1 240 ? -11.009 -9.242 24.788 1.00 94.56 240 GLY A C 1
ATOM 1890 O O . GLY A 1 240 ? -10.391 -8.581 23.959 1.00 94.56 240 GLY A O 1
ATOM 1891 N N . SER A 1 241 ? -12.097 -9.942 24.485 1.00 94.69 241 SER A N 1
ATOM 1892 C CA . SER A 1 241 ? -12.703 -9.956 23.156 1.00 94.69 241 SER A CA 1
ATOM 1893 C C . SER A 1 241 ? -14.221 -10.001 23.269 1.00 94.69 241 SER A C 1
ATOM 1895 O O . SER A 1 241 ? -14.765 -10.566 24.222 1.00 94.69 241 SER A O 1
ATOM 1897 N N . VAL A 1 242 ? -14.900 -9.378 22.313 1.00 96.12 242 VAL A N 1
ATOM 1898 C CA . VAL A 1 242 ? -16.357 -9.343 22.211 1.00 96.12 242 VAL A CA 1
ATOM 1899 C C . VAL A 1 242 ? -16.747 -9.569 20.759 1.00 96.12 242 VAL A C 1
ATOM 1901 O O . VAL A 1 242 ? -16.221 -8.915 19.859 1.00 96.12 242 VAL A O 1
ATOM 1904 N N . VAL A 1 243 ? -17.705 -10.468 20.547 1.00 96.25 243 VAL A N 1
ATOM 1905 C CA . VAL A 1 243 ? -18.313 -10.735 19.243 1.00 96.25 243 VAL A CA 1
ATOM 1906 C C . VAL A 1 243 ? -19.821 -10.577 19.375 1.00 96.25 243 VAL A C 1
ATOM 1908 O O . VAL A 1 243 ? -20.432 -11.145 20.280 1.00 96.25 243 VAL A O 1
ATOM 1911 N N . VAL A 1 244 ? -20.415 -9.814 18.463 1.00 97.00 244 VAL A N 1
ATOM 1912 C CA . VAL A 1 244 ? -21.863 -9.646 18.327 1.00 97.00 244 VAL A CA 1
ATOM 1913 C C . VAL A 1 244 ? -22.274 -10.204 16.972 1.00 97.00 244 VAL A C 1
ATOM 1915 O O . VAL A 1 244 ? -21.745 -9.797 15.938 1.00 97.00 244 VAL A O 1
ATOM 1918 N N . MET A 1 245 ? -23.211 -11.147 16.986 1.00 97.06 245 MET A N 1
ATOM 1919 C CA . MET A 1 245 ? -23.668 -11.877 15.807 1.00 97.06 245 MET A CA 1
ATOM 1920 C C . MET A 1 245 ? -25.191 -11.807 15.708 1.00 97.06 245 MET A C 1
ATOM 1922 O O . MET A 1 245 ? -25.883 -11.922 16.721 1.00 97.06 245 MET A O 1
ATOM 1926 N N . ASP A 1 246 ? -25.703 -11.669 14.490 1.00 96.94 246 ASP A N 1
ATOM 1927 C CA . ASP A 1 246 ? -27.109 -11.922 14.189 1.00 96.94 246 ASP A CA 1
ATOM 1928 C C . ASP A 1 246 ? -27.360 -13.445 14.165 1.00 96.94 246 ASP A C 1
ATOM 1930 O O . ASP A 1 246 ? -26.822 -14.138 13.298 1.00 96.94 246 ASP A O 1
ATOM 1934 N N . PRO A 1 247 ? -28.174 -13.999 15.082 1.00 96.88 247 PRO A N 1
ATOM 1935 C CA . PRO A 1 247 ? -28.403 -15.440 15.167 1.00 96.88 247 PRO A CA 1
ATOM 1936 C C . PRO A 1 247 ? -29.203 -16.007 13.987 1.00 96.88 247 PRO A C 1
ATOM 1938 O O . PRO A 1 247 ? -29.225 -17.221 13.802 1.00 96.88 247 PRO A O 1
ATOM 1941 N N . THR A 1 248 ? -29.887 -15.163 13.209 1.00 97.38 248 THR A N 1
ATOM 1942 C CA . THR A 1 248 ? -30.701 -15.607 12.070 1.00 97.38 248 THR A CA 1
ATOM 1943 C C . THR A 1 248 ? -29.868 -15.785 10.805 1.00 97.38 248 THR A C 1
ATOM 1945 O O . THR A 1 248 ? -30.065 -16.753 10.073 1.00 97.38 248 THR A O 1
ATOM 1948 N N . THR A 1 249 ? -28.917 -14.880 10.566 1.00 95.75 249 THR A N 1
ATOM 1949 C CA . THR A 1 249 ? -28.062 -14.873 9.368 1.00 95.75 249 THR A CA 1
ATOM 1950 C C . THR A 1 249 ? -26.662 -15.428 9.625 1.00 95.75 249 THR A C 1
ATOM 1952 O O . THR A 1 249 ? -25.969 -15.806 8.683 1.00 95.75 249 THR A O 1
ATOM 1955 N N . GLY A 1 250 ? -26.223 -15.466 10.886 1.00 96.06 250 GLY A N 1
ATOM 1956 C CA . GLY A 1 250 ? -24.834 -15.729 11.265 1.00 96.06 250 GLY A CA 1
ATOM 1957 C C . GLY A 1 250 ? -23.887 -14.556 10.981 1.00 96.06 250 GLY A C 1
ATOM 1958 O O . GLY A 1 250 ? -22.676 -14.696 11.155 1.00 96.06 250 GLY A O 1
ATOM 1959 N N . GLY A 1 251 ? -24.407 -13.406 10.535 1.00 95.62 251 GLY A N 1
ATOM 1960 C CA . GLY A 1 251 ? -23.614 -12.219 10.231 1.00 95.62 251 GLY A CA 1
ATOM 1961 C C . GLY A 1 251 ? -22.960 -11.631 11.481 1.00 95.62 251 GLY A C 1
ATOM 1962 O O . GLY A 1 251 ? -23.598 -11.493 12.524 1.00 95.62 251 GLY A O 1
ATOM 1963 N N . ILE A 1 252 ? -21.681 -11.268 11.379 1.00 96.00 252 ILE A N 1
ATOM 1964 C CA . ILE A 1 252 ? -20.957 -10.579 12.453 1.00 96.00 252 ILE A CA 1
ATOM 1965 C C . ILE A 1 252 ? -21.247 -9.082 12.362 1.00 96.00 252 ILE A C 1
ATOM 1967 O O . ILE A 1 252 ? -20.839 -8.427 11.404 1.00 96.00 252 ILE A O 1
ATOM 1971 N N . LEU A 1 253 ? -21.933 -8.558 13.375 1.00 96.06 253 LEU A N 1
ATOM 1972 C CA . LEU A 1 253 ? -22.340 -7.156 13.469 1.00 96.06 253 LEU A CA 1
ATOM 1973 C C . LEU A 1 253 ? -21.266 -6.294 14.141 1.00 96.06 253 LEU A C 1
ATOM 1975 O O . LEU A 1 253 ? -21.114 -5.128 13.797 1.00 96.06 253 LEU A O 1
ATOM 1979 N N . ALA A 1 254 ? -20.520 -6.867 15.088 1.00 95.62 254 ALA A N 1
ATOM 1980 C CA . ALA A 1 254 ? -19.374 -6.227 15.727 1.00 95.62 254 ALA A CA 1
ATOM 1981 C C . ALA A 1 254 ? -18.372 -7.275 16.228 1.00 95.62 254 ALA A C 1
ATOM 1983 O O . ALA A 1 254 ? -18.759 -8.345 16.703 1.00 95.62 254 ALA A O 1
ATOM 1984 N N . MET A 1 255 ? -17.083 -6.961 16.152 1.00 94.69 255 MET A N 1
ATOM 1985 C CA . MET A 1 255 ? -15.992 -7.786 16.665 1.00 94.69 255 MET A CA 1
ATOM 1986 C C . MET A 1 255 ? -14.853 -6.889 17.142 1.00 94.69 255 MET A C 1
ATOM 1988 O O . MET A 1 255 ? -14.253 -6.170 16.348 1.00 94.69 255 MET A O 1
ATOM 1992 N N . ALA A 1 256 ? -14.535 -6.946 18.431 1.00 93.75 256 ALA A N 1
ATOM 1993 C CA . ALA A 1 256 ? -13.473 -6.145 19.033 1.00 93.75 256 ALA A CA 1
ATOM 1994 C C . ALA A 1 256 ? -12.602 -7.004 19.944 1.00 93.75 256 ALA A C 1
ATOM 1996 O O . ALA A 1 256 ? -13.123 -7.861 20.660 1.00 93.75 256 ALA A O 1
ATOM 1997 N N . SER A 1 257 ? -11.299 -6.727 19.981 1.00 92.31 257 SER A N 1
ATOM 1998 C CA . SER A 1 257 ? -10.420 -7.272 21.016 1.00 92.31 257 SER A CA 1
ATOM 1999 C C . SER A 1 257 ? -9.475 -6.209 21.565 1.00 92.31 257 SER A C 1
ATOM 2001 O O . SER A 1 257 ? -9.199 -5.192 20.933 1.00 92.31 257 SER A O 1
ATOM 2003 N N . TYR A 1 258 ? -9.005 -6.444 22.785 1.00 91.62 258 TYR A N 1
ATOM 2004 C CA . TYR A 1 258 ? -8.049 -5.612 23.497 1.00 91.62 258 TYR A CA 1
ATOM 2005 C C . TYR A 1 258 ? -6.863 -6.480 23.949 1.00 91.62 258 TYR A C 1
ATOM 2007 O O . TYR A 1 258 ? -7.110 -7.573 24.471 1.00 91.62 258 TYR A O 1
ATOM 2015 N N . PRO A 1 259 ? -5.608 -6.007 23.821 1.00 87.62 259 PRO A N 1
ATOM 2016 C CA . PRO A 1 259 ? -5.204 -4.715 23.253 1.00 87.62 259 PRO A CA 1
ATOM 2017 C C . PRO A 1 259 ? -5.417 -4.649 21.733 1.00 87.62 259 PRO A C 1
ATOM 2019 O O . PRO A 1 259 ? -5.246 -5.653 21.049 1.00 87.62 259 PRO A O 1
ATOM 2022 N N . SER A 1 260 ? -5.779 -3.469 21.223 1.00 82.00 260 SER A N 1
ATOM 2023 C CA . SER A 1 260 ? -5.725 -3.140 19.788 1.00 82.00 260 SER A CA 1
ATOM 2024 C C . SER A 1 260 ? -4.401 -2.438 19.468 1.00 82.00 260 SER A C 1
ATOM 2026 O O . SER A 1 260 ? -3.680 -2.032 20.383 1.00 82.00 260 SER A O 1
ATOM 2028 N N . TYR A 1 261 ? -4.092 -2.306 18.181 1.00 71.69 261 TYR A N 1
ATOM 2029 C CA . TYR A 1 261 ? -3.061 -1.402 17.671 1.00 71.69 261 TYR A CA 1
ATOM 2030 C C . TYR A 1 261 ? -3.667 -0.092 17.160 1.00 71.69 261 TYR A C 1
ATOM 2032 O O . TYR A 1 261 ? -4.911 -0.053 16.985 1.00 71.69 261 TYR A O 1
#

pLDDT: mean 90.89, std 6.14, range [65.44, 97.38]

Radius of gyration: 29.71 Å; Cα contacts (8 Å, |Δi|>4): 451; chains: 1; bounding box: 73×55×104 Å

Nearest PDB structures (foldseek):
  7rcz-assembly1_A  TM=7.675E-01  e=2.837E-16  Clostridioides difficile R20291
  7rcz-assembly1_B  TM=8.769E-01  e=6.915E-15  Clostridioides difficile R20291
  8f3i-assembly1_A  TM=5.510E-01  e=7.542E-16  Enterococcus faecium
  1mwr-assembly1_A  TM=5.727E-01  e=1.416E-14  Staphylococcus aureus
  8f3t-assembly1_A  TM=5.498E-01  e=6.915E-15  Enterococcus faecium

Foldseek 3Di:
DVVVVVVVVVVVVVVVVVVVVCCCVCPVCVVVVVVVVLVQFKDKDKAFAAFAFEAEPVRHTQKHWAKFKFKKFQLLFAPDLQVVLVQLCVLQVHDSVLSSVQSVDNVDRMGTDDPGHHVVSVVVVVVVVGIRIDIGTDIDMDGPVPQQCCQQQADWDQDPVGDTQGDHHPRHVCVVQRRFFIKMKMFTADPVRHGDPPDDIDTGHTGHHHHHYANEDSVVSVVQQVVQVVVCVVVVNQKDKDWDADPVPRGTHYIDMPPTD

Mean predicted aligned error: 8.25 Å

Sequence (261 aa):
MWRIWFVFSVFILLTCGIIARLFYWQIISGYHLKAEATAQYKLELTLPAERGSIITSDGYPIVMNKSASLVYAEPANIDNHKVFSELVSQVLQIDVASVAAMISDTSKMWSPILHKVDEEKIQELKLLNVKGLGFEKEPKRYYPEGSMAAQLLGFVGLDQNGNDVGYFGLEGYYNRELQGKAGSITIEKDVTGAPILVGDSTRIEPENGSTMVLWLDRTMQNIVEKKLIEGIQKYGAKEGSVVVMDPTTGGILAMASYPSY

Secondary structure (DSSP, 8-state):
-HHHHHHHHHHHHHHHHHHHHHHIIIIITHHHHHHHHHHHHEEEEEEPPPPPPEEETTS-EEEEEE-EEEEEE-GGG-S-HHHHHHHHHHHHT--HHHHHHHT--TT-S-EEEEEEEEHHHHHHHHHHT-TTEEEEE--EEE-TTTTTTHHHH-EEEE-TTS-EEEESHHHHHTHHHHH-B-EEEEEEB-TTS-B-TTS--EEE--BPPPPEEE---HHHHHHHHHHHHHHHHHHT-S-EEEEEE-TTT--EEEEEEES--

Solvent-accessible surface area (backbone atoms only — not comparable to full-atom values): 14215 Å² total; per-residue (Å²): 112,69,71,59,54,51,54,51,51,52,52,51,53,52,50,52,52,51,50,54,52,48,47,41,51,62,63,73,41,26,63,58,53,51,51,55,51,46,63,71,36,48,43,78,43,78,36,81,32,52,56,30,36,36,24,27,70,90,66,51,67,56,31,38,72,38,77,17,23,30,36,29,34,21,32,67,55,40,91,49,62,67,61,51,18,51,57,53,19,64,70,71,71,51,59,42,67,60,47,40,59,57,48,63,54,53,86,37,76,60,36,78,74,44,72,58,37,50,52,70,55,52,54,56,53,59,72,66,66,55,64,34,62,48,76,44,88,31,74,30,83,40,49,82,63,62,56,65,48,30,72,54,44,34,45,75,45,66,50,100,85,67,45,87,40,38,43,53,39,49,34,27,75,41,28,74,54,23,46,36,40,66,15,35,38,38,34,32,32,49,99,87,65,50,74,44,89,87,50,76,68,51,76,46,79,45,40,59,17,50,72,43,76,35,59,40,37,70,69,54,32,53,52,49,44,53,52,48,52,53,47,34,66,74,71,68,52,85,63,50,74,51,79,41,64,43,88,89,80,68,39,50,28,24,58,42,57,41,79,70,114